Protein AF-A0A954FA32-F1 (afdb_monomer)

Sequence (216 aa):
MTEFIVYIIDDDPDVLDSIAYLLQTSGYTVKPFNSVFSFLESNDLETPGCVLIDLIMPEISGIEAMQLLDKRQIHFPVIMMSAYGDIEKAVSAVKQGACEYLEKPFAKDKCVQAVETAREIWNQRTQQTADNGMQYLQLYNALTRREKQVFHLIAEGHSGKQIANSMSISYRTMEKHKANVLNKLGVSSTTDIVHILYKIKDMPGYRKNGTPDSTQ

Radius of gyration: 23.53 Å; Cα contacts (8 Å, |Δi|>4): 276; chains: 1; bounding box: 68×31×63 Å

Solvent-accessible surface area (backbone atoms only — not comparable to full-atom values): 12245 Å² total; per-residue (Å²): 130,84,70,60,37,41,33,36,32,36,70,47,66,71,58,42,52,52,53,44,50,58,40,43,78,69,73,44,51,67,49,76,26,65,36,70,64,64,53,73,71,44,90,57,85,83,55,51,46,32,36,40,28,37,43,82,38,97,91,56,33,32,63,59,46,52,55,52,33,52,76,69,71,50,81,56,36,32,32,40,29,38,62,77,88,49,61,73,56,54,55,50,39,47,76,73,62,36,76,40,79,45,55,49,90,67,56,70,70,59,56,53,50,48,53,50,55,31,50,52,52,46,52,50,56,50,48,53,52,49,54,51,22,50,51,49,42,52,35,58,65,72,42,49,77,69,32,48,53,52,51,51,41,46,51,73,66,48,51,66,66,55,48,10,60,76,67,76,48,52,56,71,57,39,52,52,41,51,52,49,44,32,60,63,62,73,45,91,51,71,66,52,48,38,52,49,48,67,53,25,70,83,40,92,86,62,65,100,60,93,70,73,90,86,71,134

pLDDT: mean 85.84, std 13.33, range [31.55, 97.44]

Structure (mmCIF, N/CA/C/O backbone):
data_AF-A0A954FA32-F1
#
_entry.id   AF-A0A954FA32-F1
#
loop_
_atom_site.group_PDB
_atom_site.id
_atom_site.type_symbol
_atom_site.label_atom_id
_atom_site.label_alt_id
_atom_site.label_comp_id
_atom_site.label_asym_id
_atom_site.label_entity_i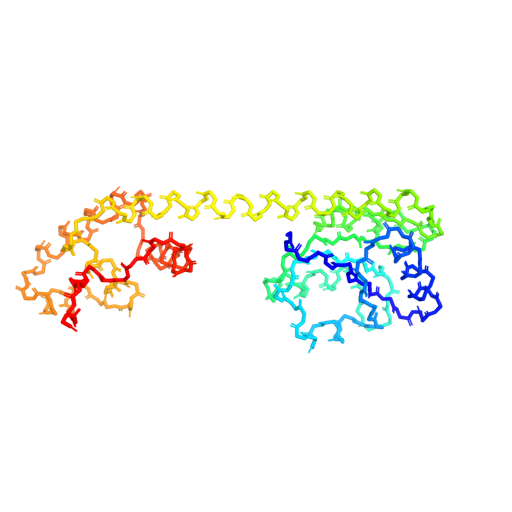d
_atom_site.label_seq_id
_atom_site.pdbx_PDB_ins_code
_atom_site.Cartn_x
_atom_site.Cartn_y
_atom_site.Cartn_z
_atom_site.occupancy
_atom_site.B_iso_or_equiv
_atom_site.auth_seq_id
_atom_site.auth_comp_id
_atom_site.auth_asym_id
_atom_site.auth_atom_id
_atom_site.pdbx_PDB_model_num
ATOM 1 N N . MET A 1 1 ? -10.920 -14.776 -10.186 1.00 45.94 1 MET A N 1
ATOM 2 C CA . MET A 1 1 ? -9.656 -14.131 -9.781 1.00 45.94 1 MET A CA 1
ATOM 3 C C . MET A 1 1 ? -9.888 -12.644 -9.900 1.00 45.94 1 MET A C 1
ATOM 5 O O . MET A 1 1 ? -10.421 -12.233 -10.922 1.00 45.94 1 MET A O 1
ATOM 9 N N . THR A 1 2 ? -9.621 -11.876 -8.849 1.00 59.03 2 THR A N 1
ATOM 10 C CA . THR A 1 2 ? -9.597 -10.412 -8.936 1.00 59.03 2 THR A CA 1
ATOM 11 C C . THR A 1 2 ? -8.539 -10.003 -9.955 1.00 59.03 2 THR A C 1
ATOM 13 O O . THR A 1 2 ? -7.458 -10.590 -9.991 1.00 59.03 2 THR A O 1
ATOM 16 N N . GLU A 1 3 ? -8.886 -9.060 -10.822 1.00 82.44 3 GLU A N 1
ATOM 17 C CA . GLU A 1 3 ? -7.973 -8.525 -11.828 1.00 82.44 3 GLU A CA 1
ATOM 18 C C . GLU A 1 3 ? -6.774 -7.856 -11.134 1.00 82.44 3 GLU A C 1
ATOM 20 O O . GLU A 1 3 ? -6.958 -7.147 -10.146 1.00 82.44 3 GLU A O 1
ATOM 25 N N . PHE A 1 4 ? -5.552 -8.138 -11.605 1.00 90.75 4 PHE A N 1
ATOM 26 C CA . PHE A 1 4 ? -4.312 -7.541 -11.101 1.00 90.75 4 PHE A CA 1
ATOM 27 C C . PHE A 1 4 ? -3.644 -6.767 -12.235 1.00 90.75 4 PHE A C 1
ATOM 29 O O . PHE A 1 4 ? -3.180 -7.379 -13.201 1.00 90.75 4 PHE A O 1
ATOM 36 N N . ILE A 1 5 ? -3.615 -5.442 -12.120 1.00 95.62 5 ILE A N 1
ATOM 37 C CA . ILE A 1 5 ? -3.134 -4.539 -13.167 1.00 95.62 5 ILE A CA 1
ATOM 38 C C . ILE A 1 5 ? -1.682 -4.141 -12.901 1.00 95.62 5 ILE A C 1
ATOM 40 O O . ILE A 1 5 ? -1.290 -3.861 -11.769 1.00 95.62 5 ILE A O 1
ATOM 44 N N . VAL A 1 6 ? -0.883 -4.093 -13.964 1.00 96.88 6 VAL A N 1
ATOM 45 C CA . VAL A 1 6 ? 0.455 -3.506 -13.937 1.00 96.88 6 VAL A CA 1
ATOM 46 C C . VAL A 1 6 ? 0.374 -2.068 -14.446 1.00 96.88 6 VAL A C 1
ATOM 48 O O . VAL A 1 6 ? 0.113 -1.833 -15.626 1.00 96.88 6 VAL A O 1
ATOM 51 N N . TYR A 1 7 ? 0.571 -1.102 -13.556 1.00 97.44 7 TYR A N 1
ATOM 52 C CA . TYR A 1 7 ? 0.608 0.317 -13.896 1.00 97.44 7 TYR A CA 1
ATOM 53 C C . TYR A 1 7 ? 2.040 0.706 -14.258 1.00 97.44 7 TYR A C 1
ATOM 55 O O . TYR A 1 7 ? 2.935 0.488 -13.448 1.00 97.44 7 TYR A O 1
ATOM 63 N N . ILE A 1 8 ? 2.272 1.259 -15.447 1.00 96.75 8 ILE A N 1
ATOM 64 C CA . ILE A 1 8 ? 3.604 1.724 -15.866 1.00 96.75 8 ILE A CA 1
ATOM 65 C C . ILE A 1 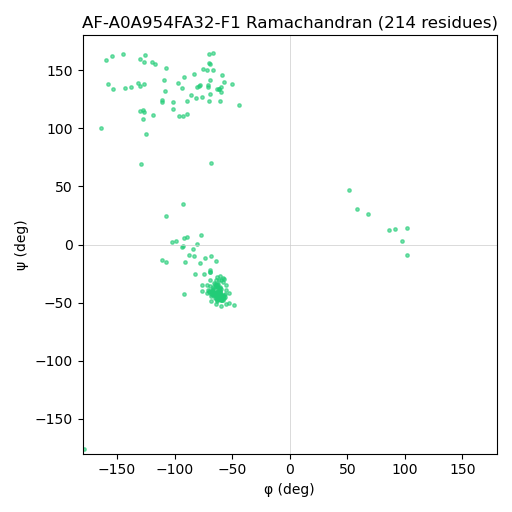8 ? 3.598 3.246 -15.869 1.00 96.75 8 ILE A C 1
ATOM 67 O O . ILE A 1 8 ? 2.675 3.836 -16.420 1.00 96.75 8 ILE A O 1
ATOM 71 N N . ILE A 1 9 ? 4.607 3.869 -15.267 1.00 96.31 9 ILE A N 1
ATOM 72 C CA . ILE A 1 9 ? 4.770 5.319 -15.211 1.00 96.31 9 ILE A CA 1
ATOM 73 C C . ILE A 1 9 ? 6.161 5.676 -15.734 1.00 96.31 9 ILE A C 1
ATOM 75 O O . ILE A 1 9 ? 7.163 5.313 -15.118 1.00 96.31 9 ILE A O 1
ATOM 79 N N . ASP A 1 10 ? 6.206 6.367 -16.866 1.00 94.62 10 ASP A N 1
ATOM 80 C CA . ASP A 1 10 ? 7.435 6.759 -17.561 1.00 94.62 10 ASP A CA 1
ATOM 81 C C . ASP A 1 10 ? 7.137 7.956 -18.469 1.00 94.62 10 ASP A C 1
ATOM 83 O O . ASP A 1 10 ? 6.084 7.965 -19.102 1.00 94.62 10 ASP A O 1
ATOM 87 N N . ASP A 1 11 ? 8.007 8.964 -18.545 1.00 94.38 11 ASP A N 1
ATOM 88 C CA . ASP A 1 11 ? 7.780 10.115 -19.428 1.00 94.38 11 ASP A CA 1
ATOM 89 C C . ASP A 1 11 ? 8.097 9.818 -20.902 1.00 94.38 11 ASP A C 1
ATOM 91 O O . ASP A 1 11 ? 7.637 10.551 -21.783 1.00 94.38 11 ASP A O 1
ATOM 95 N N . ASP A 1 12 ? 8.819 8.727 -21.181 1.00 93.94 12 ASP A N 1
ATOM 96 C CA . ASP A 1 12 ? 9.149 8.295 -22.535 1.00 93.94 12 ASP A CA 1
ATOM 97 C C . ASP A 1 12 ? 8.063 7.352 -23.113 1.00 93.94 12 ASP A C 1
ATOM 99 O O . ASP A 1 12 ? 7.907 6.209 -22.658 1.00 93.94 12 ASP A O 1
ATOM 103 N N . PRO A 1 13 ? 7.310 7.780 -24.149 1.00 94.06 13 PRO A N 1
ATOM 104 C CA . PRO A 1 13 ? 6.263 6.961 -24.754 1.00 94.06 13 PRO A CA 1
ATOM 105 C C . PRO A 1 13 ? 6.797 5.686 -25.423 1.00 94.06 13 PRO A C 1
ATOM 107 O O . PRO A 1 13 ? 6.105 4.668 -25.405 1.00 94.06 13 PRO A O 1
ATOM 110 N N . ASP A 1 14 ? 8.022 5.698 -25.959 1.00 93.75 14 ASP A N 1
ATOM 111 C CA . ASP A 1 14 ? 8.613 4.515 -26.594 1.00 93.75 14 ASP A CA 1
ATOM 112 C C . ASP A 1 14 ? 8.932 3.444 -25.538 1.00 93.75 14 ASP A C 1
ATOM 114 O O . ASP A 1 14 ? 8.775 2.237 -25.769 1.00 93.75 14 ASP A O 1
ATOM 118 N N . VAL A 1 15 ? 9.344 3.878 -24.342 1.00 92.50 15 VAL A N 1
ATOM 119 C CA . VAL A 1 15 ? 9.567 2.990 -23.195 1.00 92.50 15 VAL A CA 1
ATOM 120 C C . VAL A 1 15 ? 8.243 2.422 -22.688 1.00 92.50 15 VAL A C 1
ATOM 122 O O . VAL A 1 15 ? 8.159 1.208 -22.466 1.00 92.50 15 VAL A O 1
ATOM 125 N N . LEU A 1 16 ? 7.204 3.255 -22.558 1.00 95.44 16 LEU A N 1
ATOM 126 C CA . LEU A 1 16 ? 5.860 2.803 -22.183 1.00 95.44 16 LEU A CA 1
ATOM 127 C C . LEU A 1 16 ? 5.349 1.713 -23.127 1.00 95.44 16 LEU A C 1
ATOM 129 O O . LEU A 1 16 ? 4.954 0.643 -22.657 1.00 95.44 16 LEU A O 1
ATOM 133 N N . ASP A 1 17 ? 5.398 1.951 -24.438 1.00 95.31 17 ASP A N 1
ATOM 134 C CA . ASP A 1 17 ? 4.913 1.009 -25.450 1.00 95.31 17 ASP A CA 1
ATOM 135 C C . ASP A 1 17 ? 5.703 -0.305 -25.426 1.00 95.31 17 ASP A C 1
ATOM 137 O O . ASP A 1 17 ? 5.123 -1.395 -25.465 1.00 95.31 17 ASP A O 1
ATOM 141 N N . SER A 1 18 ? 7.029 -0.223 -25.291 1.00 94.25 18 SER A N 1
ATOM 142 C CA . SER A 1 18 ? 7.911 -1.390 -25.232 1.00 94.25 18 SER A CA 1
ATOM 143 C C . SER A 1 18 ? 7.629 -2.278 -24.013 1.00 94.25 18 SER A C 1
ATOM 145 O O . SER A 1 18 ? 7.455 -3.497 -24.141 1.00 94.25 18 SER A O 1
ATOM 147 N N . ILE A 1 19 ? 7.528 -1.682 -22.819 1.00 94.69 19 ILE A N 1
ATOM 148 C CA . ILE A 1 19 ? 7.263 -2.422 -21.577 1.00 94.69 19 ILE A CA 1
ATOM 149 C C . ILE A 1 19 ? 5.828 -2.956 -21.574 1.00 94.69 19 ILE A C 1
ATOM 151 O O . ILE A 1 19 ? 5.601 -4.109 -21.190 1.00 94.69 19 ILE A O 1
ATOM 155 N N . ALA A 1 20 ? 4.862 -2.158 -22.037 1.00 95.94 20 ALA A N 1
ATOM 156 C CA . ALA A 1 20 ? 3.477 -2.592 -22.141 1.00 95.94 20 ALA A CA 1
ATOM 157 C C . ALA A 1 20 ? 3.345 -3.803 -23.064 1.00 95.94 20 ALA A C 1
ATOM 159 O O . ALA A 1 20 ? 2.746 -4.803 -22.668 1.00 95.94 20 ALA A O 1
ATOM 160 N N . TYR A 1 21 ? 3.979 -3.770 -24.237 1.00 95.19 21 TYR A N 1
ATOM 161 C CA . TYR A 1 21 ? 3.998 -4.899 -25.161 1.00 95.19 21 TYR A CA 1
ATOM 162 C C . TYR A 1 21 ? 4.625 -6.157 -24.535 1.00 95.19 21 TYR A C 1
ATOM 164 O O . TYR A 1 21 ? 4.071 -7.259 -24.623 1.00 95.19 21 TYR A O 1
ATOM 172 N N . LEU A 1 22 ? 5.761 -6.012 -23.849 1.00 94.75 22 LEU A N 1
ATOM 173 C CA . LEU A 1 22 ? 6.447 -7.114 -23.168 1.00 94.75 22 LEU A CA 1
ATOM 174 C C . LEU A 1 22 ? 5.551 -7.798 -22.126 1.00 94.75 22 LEU A C 1
ATOM 176 O O . LEU A 1 22 ? 5.474 -9.030 -22.072 1.00 94.75 22 LEU A O 1
ATOM 180 N N . LEU A 1 23 ? 4.862 -7.014 -21.301 1.00 95.62 23 LEU A N 1
ATOM 181 C CA . LEU A 1 23 ? 4.002 -7.530 -20.239 1.00 95.62 23 LEU A CA 1
ATOM 182 C C . LEU A 1 23 ? 2.675 -8.075 -20.782 1.00 95.62 23 LEU A C 1
ATOM 184 O O . LEU A 1 23 ? 2.247 -9.156 -20.376 1.00 95.62 23 LEU A O 1
ATOM 188 N N . GLN A 1 24 ? 2.061 -7.417 -21.764 1.00 95.88 24 GLN A N 1
ATOM 189 C CA . GLN A 1 24 ? 0.841 -7.912 -22.411 1.00 95.88 24 GLN A CA 1
ATOM 190 C C . GLN A 1 24 ? 1.077 -9.255 -23.113 1.00 95.88 24 GLN A C 1
ATOM 192 O O . GLN A 1 24 ? 0.299 -10.192 -22.937 1.00 95.88 24 GLN A O 1
ATOM 197 N N . THR A 1 25 ? 2.198 -9.412 -23.826 1.00 94.38 25 THR A N 1
ATOM 198 C CA . THR A 1 25 ? 2.590 -10.704 -24.432 1.00 94.38 25 THR A CA 1
ATOM 199 C C . THR A 1 25 ? 2.973 -11.773 -23.402 1.00 94.38 25 THR A C 1
ATOM 201 O O . THR A 1 25 ? 3.133 -12.943 -23.750 1.00 94.38 25 THR A O 1
ATOM 204 N N . SER A 1 26 ? 3.106 -11.389 -22.132 1.00 93.00 26 SER A N 1
ATOM 205 C CA . SER A 1 26 ? 3.294 -12.292 -20.992 1.00 93.00 26 S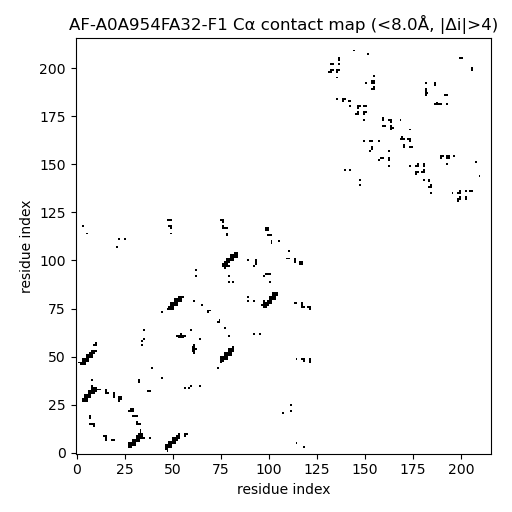ER A CA 1
ATOM 206 C C . SER A 1 26 ? 1.992 -12.565 -20.227 1.00 93.00 26 SER A C 1
ATOM 208 O O . SER A 1 26 ? 2.019 -13.294 -19.241 1.00 93.00 26 SER A O 1
ATOM 210 N N . GLY A 1 27 ? 0.856 -12.026 -20.687 1.00 93.56 27 GLY A N 1
ATOM 211 C CA . GLY A 1 27 ? -0.474 -12.287 -20.130 1.00 93.56 27 GLY A CA 1
ATOM 212 C C . GLY A 1 27 ? -0.932 -11.322 -19.033 1.00 93.56 27 GLY A C 1
ATOM 213 O O . GLY A 1 27 ? -1.913 -11.622 -18.354 1.00 93.56 27 GLY A O 1
ATOM 214 N N . TYR A 1 28 ? -0.259 -10.184 -18.839 1.00 95.56 28 TYR A N 1
ATOM 215 C CA . TYR A 1 28 ? -0.666 -9.176 -17.853 1.00 95.56 28 TYR A CA 1
ATOM 216 C C . TYR A 1 28 ? -1.590 -8.117 -18.463 1.00 95.56 28 TYR A C 1
ATOM 218 O O . TYR A 1 28 ? -1.383 -7.672 -19.593 1.00 95.56 28 TYR A O 1
ATOM 226 N N . THR A 1 29 ? -2.561 -7.648 -17.677 1.00 95.44 29 THR A N 1
ATOM 227 C CA . THR A 1 29 ? -3.262 -6.389 -17.956 1.00 95.44 29 THR A CA 1
ATOM 228 C C . THR A 1 29 ? -2.346 -5.233 -17.574 1.00 95.44 29 THR A C 1
ATOM 230 O O . THR A 1 29 ? -1.856 -5.178 -16.446 1.00 95.44 29 THR A O 1
ATOM 233 N N . VAL A 1 30 ? -2.121 -4.305 -18.501 1.00 96.06 30 VAL A N 1
ATOM 234 C CA . VAL A 1 30 ? -1.178 -3.195 -18.327 1.00 96.06 30 VAL A CA 1
ATOM 235 C C . VAL A 1 30 ? -1.869 -1.867 -18.596 1.00 96.06 30 VAL A C 1
ATOM 237 O O . VAL A 1 30 ? -2.620 -1.759 -19.567 1.00 96.06 30 VAL A O 1
ATOM 240 N N . LYS A 1 31 ? -1.584 -0.856 -17.772 1.00 96.62 31 LYS A N 1
ATOM 241 C CA . LYS A 1 31 ? -2.045 0.523 -17.967 1.00 96.62 31 LYS A CA 1
ATOM 242 C C . LYS A 1 31 ? -0.861 1.500 -17.918 1.00 96.62 31 LYS A C 1
ATOM 244 O O . LYS A 1 31 ? -0.293 1.683 -16.841 1.00 96.62 31 LYS A O 1
ATOM 249 N N . PRO A 1 32 ? -0.460 2.084 -19.060 1.00 96.81 32 PRO A N 1
ATOM 250 C CA . PRO A 1 32 ? 0.630 3.049 -19.117 1.00 96.81 32 PRO A CA 1
ATOM 251 C C . PRO A 1 32 ? 0.159 4.466 -18.764 1.00 96.81 32 PRO A C 1
ATOM 253 O O . PRO A 1 32 ? -0.959 4.862 -19.093 1.00 96.81 32 PRO A O 1
ATOM 256 N N . PHE A 1 33 ? 1.043 5.235 -18.138 1.00 96.62 33 PHE A N 1
ATOM 257 C CA . PHE A 1 33 ? 0.866 6.632 -17.763 1.00 96.62 33 PHE A CA 1
ATOM 258 C C . PHE A 1 33 ? 2.154 7.391 -18.054 1.00 96.62 33 PHE A C 1
ATOM 260 O O . PHE A 1 33 ? 3.240 6.933 -17.712 1.00 96.62 33 PHE A O 1
ATOM 267 N N . ASN A 1 34 ? 2.030 8.577 -18.642 1.00 94.88 34 ASN A N 1
ATOM 268 C CA . ASN A 1 34 ? 3.182 9.421 -18.958 1.00 94.88 34 ASN A CA 1
ATOM 269 C C . ASN A 1 34 ? 3.654 10.288 -17.777 1.00 94.88 34 ASN A C 1
ATOM 271 O O . ASN A 1 34 ? 4.610 11.047 -17.896 1.00 94.88 34 ASN A O 1
ATOM 275 N N . SER A 1 35 ? 2.936 10.241 -16.653 1.00 94.00 35 SER A N 1
ATOM 276 C CA . SER A 1 35 ? 3.269 10.989 -15.445 1.00 94.00 35 SER A CA 1
ATOM 277 C C . SER A 1 35 ? 2.603 10.379 -14.217 1.00 94.00 35 SER A C 1
ATOM 279 O O . SER A 1 35 ? 1.575 9.705 -14.290 1.00 94.00 35 SER A O 1
ATOM 281 N N . VAL A 1 36 ? 3.152 10.673 -13.042 1.00 93.62 36 VAL A N 1
ATOM 282 C CA . VAL A 1 36 ? 2.556 10.257 -11.762 1.00 93.62 36 VAL A CA 1
ATOM 283 C C . VAL A 1 36 ? 1.211 10.942 -11.531 1.00 93.62 36 VAL A C 1
ATOM 285 O O . VAL A 1 36 ? 0.307 10.352 -10.945 1.00 93.62 36 VAL A O 1
ATOM 288 N N . PHE A 1 37 ? 1.051 12.181 -11.996 1.00 93.50 37 PHE A N 1
ATOM 289 C CA . PHE A 1 37 ? -0.197 12.921 -11.829 1.00 93.50 37 PHE A CA 1
ATOM 290 C C . PHE A 1 37 ? -1.334 12.307 -12.645 1.00 93.50 37 PHE A C 1
ATOM 292 O O . PHE A 1 37 ? -2.416 12.119 -12.095 1.00 93.50 37 PHE A O 1
ATOM 299 N N . SER A 1 38 ? -1.078 11.899 -13.894 1.00 93.56 38 SER A N 1
ATOM 300 C CA . SER A 1 38 ? -2.089 11.207 -14.706 1.00 93.56 38 SER A CA 1
ATOM 301 C C . SER A 1 38 ? -2.498 9.863 -14.092 1.00 93.56 38 SER A C 1
ATOM 303 O O . SER A 1 38 ? -3.681 9.524 -14.086 1.00 93.56 38 SER A O 1
ATOM 305 N N . PHE A 1 39 ? -1.555 9.139 -13.480 1.00 94.50 39 PHE A N 1
ATOM 306 C CA . PHE A 1 39 ? -1.864 7.943 -12.692 1.00 94.50 39 PHE A CA 1
ATOM 307 C C . PHE A 1 39 ? -2.762 8.258 -11.485 1.00 94.50 39 PHE A C 1
ATOM 309 O O . PHE A 1 39 ? -3.767 7.585 -11.256 1.00 94.50 39 PHE A O 1
ATOM 316 N N . LEU A 1 40 ? -2.437 9.306 -10.727 1.00 90.81 40 LEU A N 1
ATOM 317 C CA . LEU A 1 40 ? -3.180 9.720 -9.534 1.00 90.81 40 LEU A CA 1
ATOM 318 C C . LEU A 1 40 ? -4.578 10.287 -9.811 1.00 90.81 40 LEU A C 1
ATOM 320 O O . LEU A 1 40 ? -5.396 10.333 -8.891 1.00 90.81 40 LEU A O 1
ATOM 324 N N . GLU A 1 41 ? -4.830 10.764 -11.027 1.00 90.50 41 GLU A N 1
ATOM 325 C CA . GLU A 1 41 ? -6.141 11.236 -11.490 1.00 90.50 41 GLU A CA 1
ATOM 326 C C . GLU A 1 41 ? -7.008 10.108 -12.070 1.00 90.50 41 GLU A C 1
ATOM 328 O O . GLU A 1 41 ? -8.195 10.311 -12.328 1.00 90.50 41 GLU A O 1
ATOM 333 N N . SER A 1 42 ? -6.443 8.912 -12.262 1.00 86.88 42 SER A N 1
ATOM 334 C CA . SER A 1 42 ? -7.178 7.764 -12.788 1.00 86.88 42 SER A CA 1
ATOM 335 C C . SER A 1 42 ? -8.172 7.189 -11.769 1.00 86.88 42 SER A C 1
ATOM 337 O O . SER A 1 42 ? -7.941 7.191 -10.559 1.00 86.88 42 SER A O 1
ATOM 339 N N . ASN A 1 43 ? -9.266 6.604 -12.266 1.00 73.62 43 ASN A N 1
ATOM 340 C CA . ASN A 1 43 ? -10.239 5.873 -11.438 1.00 73.62 43 ASN A CA 1
ATOM 341 C C . ASN A 1 43 ? -9.752 4.466 -11.035 1.00 73.62 43 ASN A C 1
ATOM 343 O O . ASN A 1 43 ? -10.519 3.675 -10.491 1.00 73.62 43 ASN A O 1
ATOM 347 N N . ASP A 1 44 ? -8.493 4.128 -11.315 1.00 76.38 44 ASP A N 1
ATOM 348 C CA . ASP A 1 44 ? -7.980 2.761 -11.216 1.00 76.38 44 ASP A CA 1
ATOM 349 C C . ASP A 1 44 ? -7.350 2.432 -9.857 1.00 76.38 44 ASP A C 1
ATOM 351 O O . ASP A 1 44 ? -6.964 1.292 -9.605 1.00 76.38 44 ASP A O 1
ATOM 355 N N . LEU A 1 45 ? -7.309 3.400 -8.939 1.00 78.25 45 LEU A N 1
ATOM 356 C CA . LEU A 1 45 ? -6.677 3.263 -7.621 1.00 78.25 45 LEU A CA 1
ATOM 357 C C . LEU A 1 45 ? -7.341 2.211 -6.711 1.00 78.25 45 LEU A C 1
ATOM 359 O O . LEU A 1 45 ? -6.749 1.806 -5.713 1.00 78.25 45 LEU A O 1
ATOM 363 N N . GLU A 1 46 ? -8.547 1.751 -7.050 1.00 77.50 46 GLU A N 1
ATOM 364 C CA . GLU A 1 46 ? -9.265 0.695 -6.324 1.00 77.50 46 GLU A CA 1
ATOM 365 C C . GLU A 1 46 ? -8.983 -0.716 -6.868 1.00 77.50 46 GLU A C 1
ATOM 367 O O . GLU A 1 46 ? -9.270 -1.709 -6.194 1.00 77.50 46 GLU A O 1
ATOM 372 N N . THR A 1 47 ? -8.405 -0.832 -8.070 1.00 86.06 47 THR A N 1
ATOM 373 C CA . THR A 1 47 ? -8.121 -2.138 -8.678 1.00 86.06 47 THR A CA 1
ATOM 374 C C . THR A 1 47 ? -6.768 -2.661 -8.193 1.00 86.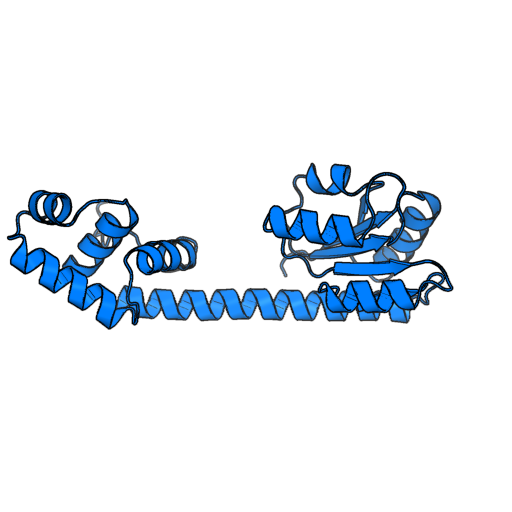06 47 THR A C 1
ATOM 376 O O . THR A 1 47 ? -5.774 -1.935 -8.297 1.00 86.06 47 THR A O 1
ATOM 379 N N . PRO A 1 48 ? -6.687 -3.912 -7.691 1.00 89.75 48 PRO A N 1
ATOM 380 C CA . PRO A 1 48 ? -5.426 -4.525 -7.287 1.00 89.75 48 PRO A CA 1
ATOM 381 C C . PRO A 1 48 ? -4.345 -4.407 -8.360 1.00 89.75 48 PRO A C 1
ATOM 383 O O . PRO A 1 48 ? -4.605 -4.632 -9.541 1.00 89.75 48 PRO A O 1
ATOM 386 N N . GLY A 1 49 ? -3.117 -4.105 -7.952 1.00 93.56 49 GLY A N 1
ATOM 387 C CA . GLY A 1 49 ? -2.030 -3.962 -8.906 1.00 93.56 49 GLY A CA 1
ATOM 388 C C . GLY A 1 49 ? -0.683 -3.642 -8.284 1.00 93.56 49 GLY A C 1
ATOM 389 O O . GLY A 1 49 ? -0.532 -3.584 -7.060 1.00 93.56 49 GLY A O 1
ATOM 390 N N . CYS A 1 50 ? 0.294 -3.432 -9.156 1.00 95.88 50 CYS A N 1
ATOM 391 C CA . CYS A 1 50 ? 1.608 -2.897 -8.821 1.00 95.88 50 CYS A CA 1
ATOM 392 C C . CYS A 1 50 ? 1.973 -1.744 -9.755 1.00 95.88 50 CYS A C 1
ATOM 394 O O . CYS A 1 50 ? 1.409 -1.605 -10.840 1.00 95.88 50 CYS A O 1
ATOM 396 N N . VAL A 1 51 ? 2.918 -0.919 -9.311 1.00 96.56 51 VAL A N 1
ATOM 397 C CA . VAL A 1 51 ? 3.407 0.237 -10.063 1.00 96.56 51 VAL A CA 1
ATOM 398 C C . VAL A 1 51 ? 4.841 -0.031 -10.501 1.00 96.56 51 VAL A C 1
ATOM 400 O O . VAL A 1 51 ? 5.689 -0.303 -9.659 1.00 96.56 51 VAL A O 1
ATOM 403 N N . LEU A 1 52 ? 5.112 0.059 -11.798 1.00 96.44 52 LEU A N 1
ATOM 404 C CA . LEU A 1 52 ? 6.448 0.130 -12.382 1.00 96.44 52 LEU A CA 1
ATOM 405 C C . LEU A 1 52 ? 6.688 1.591 -12.723 1.00 96.44 52 LEU A C 1
ATOM 407 O O . LEU A 1 52 ? 5.965 2.144 -13.544 1.00 96.44 52 LEU A O 1
ATOM 411 N N . ILE A 1 53 ? 7.665 2.226 -12.091 1.00 95.25 53 ILE A N 1
ATOM 412 C CA . ILE A 1 53 ? 7.872 3.669 -12.227 1.00 95.25 53 ILE A CA 1
ATOM 413 C C . ILE A 1 53 ? 9.319 3.988 -12.555 1.00 95.25 53 ILE A C 1
ATOM 415 O O . ILE A 1 53 ? 10.231 3.421 -11.950 1.00 95.25 53 ILE A O 1
ATOM 419 N N . ASP A 1 54 ? 9.530 4.903 -13.497 1.00 93.50 54 ASP A N 1
ATOM 420 C CA . ASP A 1 54 ? 10.860 5.425 -13.761 1.00 93.50 54 ASP A CA 1
ATOM 421 C C . ASP A 1 54 ? 11.380 6.295 -12.611 1.00 93.50 54 ASP A C 1
ATOM 423 O O . ASP A 1 54 ? 10.660 7.044 -11.946 1.00 93.50 54 ASP A O 1
ATOM 427 N N . LEU A 1 55 ? 12.671 6.166 -12.340 1.00 89.38 55 LEU A N 1
ATOM 428 C CA . LEU A 1 55 ? 13.335 6.870 -11.263 1.00 89.38 55 LEU A CA 1
ATOM 429 C C . LEU A 1 55 ? 13.497 8.367 -11.561 1.00 89.38 55 LEU A C 1
ATOM 431 O O . LEU A 1 55 ? 13.430 9.166 -10.622 1.00 89.38 55 LEU A O 1
ATOM 435 N N . ILE A 1 56 ? 13.728 8.749 -12.819 1.00 87.69 56 ILE A N 1
ATOM 436 C CA . ILE A 1 56 ? 14.078 10.110 -13.227 1.00 87.69 56 ILE A CA 1
ATOM 437 C C . ILE A 1 56 ? 13.084 10.587 -14.281 1.00 87.69 56 ILE A C 1
ATOM 439 O O . ILE A 1 56 ? 13.301 10.412 -15.471 1.00 87.69 56 ILE A O 1
ATOM 443 N N . MET A 1 57 ? 12.055 11.299 -13.829 1.00 88.31 57 MET A N 1
ATOM 444 C CA . MET A 1 57 ? 11.105 11.969 -14.715 1.00 88.31 57 MET A CA 1
ATOM 445 C C . MET A 1 57 ? 11.164 13.496 -14.517 1.00 88.31 57 MET A C 1
ATOM 447 O O . MET A 1 57 ? 11.542 13.955 -13.432 1.00 88.31 57 MET A O 1
ATOM 451 N N . PRO A 1 58 ? 10.779 14.304 -15.525 1.00 83.12 58 PRO A N 1
ATOM 452 C CA . PRO A 1 58 ? 10.919 15.763 -15.495 1.00 83.12 58 PRO A CA 1
ATOM 453 C C . PRO A 1 58 ? 10.135 16.475 -14.384 1.00 83.12 58 PRO A C 1
ATOM 455 O O . PRO A 1 58 ? 10.577 17.510 -13.889 1.00 83.12 58 PRO A O 1
ATOM 458 N N . GLU A 1 59 ? 8.960 15.957 -14.018 1.00 86.69 59 GLU A N 1
ATOM 459 C CA . GLU A 1 59 ? 8.046 16.626 -13.081 1.00 86.69 59 GLU A CA 1
ATOM 460 C C . GLU A 1 59 ? 8.266 16.203 -11.626 1.00 86.69 59 GLU A C 1
ATOM 462 O O . GLU A 1 59 ? 8.230 17.032 -10.717 1.00 86.69 59 GLU A O 1
ATOM 467 N N . ILE A 1 60 ? 8.459 14.904 -11.401 1.00 90.19 60 ILE A N 1
ATOM 468 C CA . ILE A 1 60 ? 8.623 14.303 -10.080 1.00 90.19 60 ILE A CA 1
ATOM 469 C C . ILE A 1 60 ? 9.442 13.021 -10.225 1.00 90.19 60 ILE A C 1
ATOM 471 O O . ILE A 1 60 ? 9.169 12.205 -11.102 1.00 90.19 60 ILE A O 1
ATOM 475 N N . SER A 1 61 ? 10.444 12.820 -9.371 1.00 89.31 61 SER A N 1
ATOM 476 C CA . SER A 1 61 ? 11.219 11.575 -9.388 1.00 89.31 61 SER A CA 1
ATOM 477 C C . SER A 1 61 ? 10.377 10.390 -8.907 1.00 89.31 61 SER A C 1
ATOM 479 O O . SER A 1 61 ? 9.462 10.553 -8.097 1.00 89.31 61 SER A O 1
ATOM 481 N N . GLY A 1 62 ? 10.722 9.166 -9.317 1.00 87.38 62 GLY A N 1
ATOM 482 C CA . GLY A 1 62 ? 10.016 7.966 -8.849 1.00 87.38 62 GLY A CA 1
ATOM 483 C C . GLY A 1 62 ? 10.045 7.801 -7.320 1.00 87.38 62 GLY A C 1
ATOM 484 O O . GLY A 1 62 ? 9.096 7.305 -6.716 1.00 87.38 62 GLY A O 1
ATOM 485 N N . ILE A 1 63 ? 11.095 8.306 -6.663 1.00 87.31 63 ILE A N 1
ATOM 486 C CA . ILE A 1 63 ? 11.202 8.333 -5.197 1.00 87.31 63 ILE A CA 1
ATOM 487 C C . ILE A 1 63 ? 10.183 9.303 -4.580 1.00 87.31 63 ILE A C 1
ATOM 489 O O . ILE A 1 63 ? 9.473 8.952 -3.636 1.00 87.31 63 ILE A O 1
ATOM 493 N N . GLU A 1 64 ? 10.088 10.526 -5.096 1.00 90.31 64 GLU A N 1
ATOM 494 C CA . GLU A 1 64 ? 9.097 11.504 -4.629 1.00 90.31 64 GLU A CA 1
ATOM 495 C C . GLU A 1 64 ? 7.667 11.034 -4.929 1.00 90.31 64 GLU A C 1
ATOM 497 O O . GLU A 1 64 ? 6.758 11.240 -4.122 1.00 90.31 64 GLU A O 1
ATOM 502 N N . ALA A 1 65 ? 7.474 10.335 -6.048 1.00 91.50 65 ALA A N 1
ATOM 503 C CA . ALA A 1 65 ? 6.216 9.702 -6.405 1.00 91.50 65 ALA A CA 1
ATOM 504 C C . ALA A 1 65 ? 5.788 8.665 -5.363 1.00 91.50 65 ALA A C 1
ATOM 506 O O . ALA A 1 65 ? 4.651 8.710 -4.901 1.00 91.50 65 ALA A O 1
ATOM 507 N N . MET A 1 66 ? 6.693 7.788 -4.913 1.00 89.25 66 MET A N 1
ATOM 508 C CA . MET A 1 66 ? 6.401 6.842 -3.829 1.00 89.25 66 MET A CA 1
ATOM 509 C C . MET A 1 66 ? 5.946 7.549 -2.548 1.00 89.25 66 MET A C 1
ATOM 511 O O . MET A 1 66 ? 4.972 7.132 -1.922 1.00 89.25 66 MET A O 1
ATOM 515 N N . GLN A 1 67 ? 6.608 8.646 -2.172 1.00 88.31 67 GLN A N 1
ATOM 516 C CA . GLN A 1 67 ? 6.204 9.441 -1.008 1.00 88.31 67 GLN A CA 1
ATOM 517 C C . GLN A 1 67 ? 4.813 10.065 -1.200 1.00 88.31 67 GLN A C 1
ATOM 519 O O . GLN A 1 67 ? 4.050 10.200 -0.242 1.00 88.31 67 GLN A O 1
ATOM 524 N N . LEU A 1 68 ? 4.469 10.460 -2.427 1.00 89.94 68 LEU A N 1
ATOM 525 C CA . LEU A 1 68 ? 3.150 10.987 -2.765 1.00 89.94 68 LEU A CA 1
ATOM 526 C C . LEU A 1 68 ? 2.063 9.900 -2.714 1.00 89.94 68 LEU A C 1
ATOM 528 O O . LEU A 1 68 ? 0.978 10.169 -2.194 1.00 89.94 68 LEU A O 1
ATOM 532 N N . LEU A 1 69 ? 2.357 8.684 -3.190 1.00 88.69 69 LEU A N 1
ATOM 533 C CA . LEU A 1 69 ? 1.468 7.523 -3.075 1.00 88.69 69 LEU A CA 1
ATOM 534 C C . LEU A 1 69 ? 1.177 7.199 -1.606 1.00 88.69 69 LEU A C 1
ATOM 536 O O . LEU A 1 69 ? 0.011 7.081 -1.229 1.00 88.69 69 LEU A O 1
ATOM 540 N N . ASP A 1 70 ? 2.209 7.159 -0.761 1.00 85.12 70 ASP A N 1
ATOM 541 C CA . ASP A 1 70 ? 2.058 6.889 0.673 1.00 85.12 70 ASP A CA 1
ATOM 542 C C . ASP A 1 70 ? 1.220 7.969 1.380 1.00 85.12 70 ASP A C 1
ATOM 544 O O . ASP A 1 70 ? 0.273 7.660 2.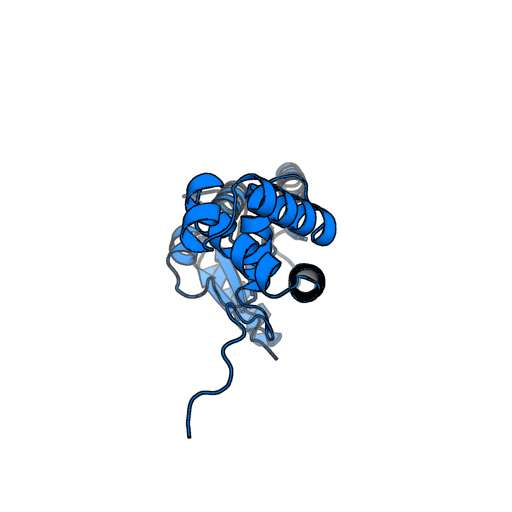106 1.00 85.12 70 ASP A O 1
ATOM 548 N N . LYS A 1 71 ? 1.460 9.254 1.075 1.00 85.12 71 LYS A N 1
ATOM 549 C CA . LYS A 1 71 ? 0.633 10.371 1.579 1.00 85.12 71 LYS A CA 1
ATOM 550 C C . LYS A 1 71 ? -0.838 10.264 1.170 1.00 85.12 71 LYS A C 1
ATOM 552 O O . LYS A 1 71 ? -1.701 10.733 1.910 1.00 85.12 71 LYS A O 1
ATOM 557 N N . ARG A 1 72 ? -1.130 9.672 0.007 1.00 82.19 72 ARG A N 1
ATOM 558 C CA . ARG A 1 72 ? -2.495 9.403 -0.475 1.00 82.19 72 ARG A CA 1
ATOM 559 C C . ARG A 1 72 ? -3.043 8.045 -0.027 1.00 82.19 72 ARG A C 1
ATOM 561 O O . ARG A 1 72 ? -4.142 7.689 -0.436 1.00 82.19 72 ARG A O 1
ATOM 568 N N . GLN A 1 73 ? -2.317 7.318 0.826 1.00 80.75 73 GLN A N 1
ATOM 569 C CA . GLN A 1 73 ? -2.678 5.981 1.312 1.00 80.75 73 GLN A CA 1
ATOM 570 C C . GLN A 1 73 ? -2.851 4.952 0.181 1.00 80.75 73 GLN A C 1
ATOM 572 O O . GLN A 1 73 ? -3.640 4.012 0.282 1.00 80.75 73 GLN A O 1
ATOM 577 N N . ILE A 1 74 ? -2.099 5.127 -0.909 1.00 86.69 74 ILE A N 1
ATOM 578 C CA . ILE A 1 74 ? -2.040 4.189 -2.028 1.00 86.69 74 ILE A CA 1
ATOM 579 C C . ILE A 1 74 ? -0.879 3.234 -1.758 1.00 86.69 74 ILE A C 1
ATOM 581 O O . ILE A 1 74 ? 0.286 3.619 -1.796 1.00 86.69 74 ILE A O 1
ATOM 585 N N . HIS A 1 75 ? -1.202 1.975 -1.469 1.00 86.06 75 HIS A N 1
ATOM 586 C CA . HIS A 1 75 ? -0.240 0.994 -0.951 1.00 86.06 75 HIS A CA 1
ATOM 587 C C . HIS A 1 75 ? 0.166 -0.082 -1.966 1.00 86.06 75 HIS A C 1
ATOM 589 O O . HIS A 1 75 ? 0.569 -1.189 -1.577 1.00 86.06 75 HIS A O 1
ATOM 595 N N . PHE A 1 76 ? 0.061 0.224 -3.261 1.00 92.00 76 PHE A N 1
ATOM 596 C CA . PHE A 1 76 ? 0.555 -0.668 -4.304 1.00 92.00 76 PHE A CA 1
ATOM 597 C C . PHE A 1 76 ? 2.051 -0.959 -4.099 1.00 92.00 76 PHE A C 1
ATOM 599 O O . PHE A 1 76 ? 2.808 -0.068 -3.709 1.00 92.00 76 PHE A O 1
ATOM 606 N N . PRO A 1 77 ? 2.508 -2.203 -4.314 1.00 93.19 77 PRO A N 1
ATOM 607 C CA . PRO A 1 77 ? 3.929 -2.496 -4.388 1.00 93.19 77 PRO A CA 1
ATOM 608 C C . PRO A 1 77 ? 4.534 -1.725 -5.564 1.00 93.19 77 PRO A C 1
ATOM 610 O O . PRO A 1 77 ? 3.958 -1.709 -6.655 1.00 93.19 77 PRO A O 1
ATOM 613 N N . VAL A 1 78 ? 5.676 -1.084 -5.325 1.00 94.62 78 VAL A N 1
ATOM 614 C CA . VAL A 1 78 ? 6.352 -0.241 -6.315 1.00 94.62 78 VAL A CA 1
ATOM 615 C C . VAL A 1 78 ? 7.649 -0.907 -6.751 1.00 94.62 78 VAL A C 1
ATOM 617 O O . VAL A 1 78 ? 8.513 -1.194 -5.922 1.00 94.62 78 VAL A O 1
ATOM 620 N N . ILE A 1 79 ? 7.770 -1.133 -8.053 1.00 94.81 79 ILE A N 1
ATOM 621 C CA . ILE A 1 79 ? 8.963 -1.599 -8.747 1.00 94.81 79 ILE A CA 1
ATOM 622 C C . ILE A 1 79 ? 9.590 -0.380 -9.413 1.00 94.81 79 ILE A C 1
ATOM 624 O O . ILE A 1 79 ? 8.952 0.310 -10.206 1.00 94.81 79 ILE A O 1
ATOM 628 N N . MET A 1 80 ? 10.843 -0.110 -9.088 1.00 92.50 80 MET A N 1
ATOM 629 C CA . MET A 1 80 ? 11.547 1.056 -9.610 1.00 92.50 80 MET A CA 1
ATOM 630 C C . MET A 1 80 ? 12.323 0.674 -10.858 1.00 92.50 80 MET A C 1
ATOM 632 O O . MET A 1 80 ? 13.020 -0.337 -10.867 1.00 92.50 80 MET A O 1
ATOM 636 N N . MET A 1 81 ? 12.236 1.497 -11.892 1.00 92.00 81 MET A N 1
ATOM 637 C CA . MET A 1 81 ? 13.030 1.366 -13.104 1.00 92.00 81 MET A CA 1
ATOM 638 C C . MET A 1 81 ? 14.055 2.492 -13.148 1.00 92.00 81 MET A C 1
ATOM 640 O O . MET A 1 81 ? 13.743 3.615 -12.767 1.00 92.00 81 MET A O 1
ATOM 644 N N . SER A 1 82 ? 15.273 2.233 -13.607 1.00 85.50 82 SER A N 1
ATOM 645 C CA . SER A 1 82 ? 16.239 3.315 -13.819 1.00 85.50 82 SER A CA 1
ATOM 646 C C . SER A 1 82 ? 17.131 3.070 -15.016 1.00 85.50 82 SER A C 1
ATOM 648 O O . SER A 1 82 ? 17.274 1.945 -15.488 1.00 85.50 82 SER A O 1
ATOM 650 N N . ALA A 1 83 ? 17.795 4.129 -15.464 1.00 83.31 83 ALA A N 1
ATOM 651 C CA . ALA A 1 83 ? 18.885 4.028 -16.415 1.00 83.31 83 ALA A CA 1
ATOM 652 C C . ALA A 1 83 ? 20.140 3.386 -15.792 1.00 83.31 83 ALA A C 1
ATOM 654 O O . ALA A 1 83 ? 20.296 3.299 -14.567 1.00 83.31 83 ALA A O 1
ATOM 655 N N . TYR A 1 84 ? 21.043 2.951 -16.670 1.00 73.38 84 TYR A N 1
ATOM 656 C CA . TYR A 1 84 ? 22.338 2.384 -16.311 1.00 73.38 84 TYR A CA 1
ATOM 657 C C . TYR A 1 84 ? 23.196 3.383 -15.517 1.00 73.38 84 TYR A C 1
ATOM 659 O O . TYR A 1 84 ? 23.381 4.524 -15.942 1.00 73.38 84 TYR A O 1
ATOM 667 N N . GLY A 1 85 ? 23.770 2.940 -14.393 1.00 64.69 85 GLY A N 1
ATOM 668 C CA . GLY A 1 85 ? 24.700 3.744 -13.581 1.00 64.69 85 GLY A CA 1
ATOM 669 C C . GLY A 1 85 ? 24.106 4.470 -12.363 1.00 64.69 85 GLY A C 1
ATOM 670 O O . GLY A 1 85 ? 24.850 5.139 -11.650 1.00 64.69 85 GLY A O 1
ATOM 671 N N . ASP A 1 86 ? 22.818 4.295 -12.054 1.00 69.88 86 ASP A N 1
ATOM 672 C CA . ASP A 1 86 ? 22.132 4.929 -10.909 1.00 69.88 86 ASP A CA 1
ATOM 673 C C . ASP A 1 86 ? 22.126 4.070 -9.615 1.00 69.88 86 ASP A C 1
ATOM 675 O O . ASP A 1 86 ? 21.186 4.107 -8.819 1.00 69.88 86 ASP A O 1
ATOM 679 N N . ILE A 1 87 ? 23.193 3.302 -9.351 1.00 66.88 87 ILE A N 1
ATOM 680 C CA . ILE A 1 87 ? 23.259 2.326 -8.237 1.00 66.88 87 ILE A CA 1
ATOM 681 C C . ILE A 1 87 ? 22.971 2.968 -6.866 1.00 66.88 87 ILE A C 1
ATOM 683 O O . ILE A 1 87 ? 22.234 2.405 -6.058 1.00 66.88 87 ILE A O 1
ATOM 687 N N . GLU A 1 88 ? 23.509 4.158 -6.583 1.00 71.69 88 GLU A N 1
ATOM 688 C CA . GLU A 1 88 ? 23.267 4.842 -5.302 1.00 71.69 88 GLU A CA 1
ATOM 689 C C . GLU A 1 88 ? 21.788 5.204 -5.103 1.00 71.69 88 GLU A C 1
ATOM 691 O O . GLU A 1 88 ? 21.249 5.088 -3.996 1.00 71.69 88 GLU A O 1
ATOM 696 N N . LYS A 1 89 ? 21.104 5.590 -6.184 1.00 68.38 89 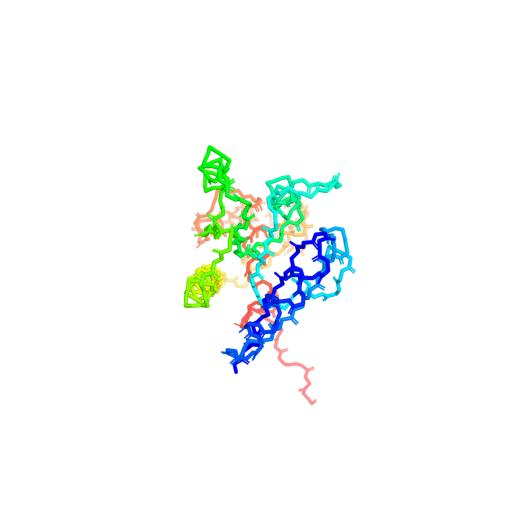LYS A N 1
ATOM 697 C CA . LYS A 1 89 ? 19.675 5.898 -6.146 1.00 68.38 89 LYS A CA 1
ATOM 698 C C . LYS A 1 89 ? 18.829 4.630 -6.078 1.00 68.38 89 LYS A C 1
ATOM 700 O O . LYS A 1 89 ? 17.842 4.628 -5.347 1.00 68.38 89 LYS A O 1
ATOM 705 N N . ALA A 1 90 ? 19.244 3.545 -6.732 1.00 66.62 90 ALA A N 1
ATOM 706 C CA . ALA A 1 90 ? 18.622 2.228 -6.593 1.00 66.62 90 ALA A CA 1
ATOM 707 C C . ALA A 1 90 ? 18.626 1.763 -5.125 1.00 66.62 90 ALA A C 1
ATOM 709 O O . ALA A 1 90 ? 17.593 1.375 -4.577 1.00 66.62 90 ALA A O 1
ATOM 710 N N . VAL A 1 91 ? 19.767 1.907 -4.439 1.00 72.69 91 VAL A N 1
ATOM 711 C CA . VAL A 1 91 ? 19.888 1.616 -3.000 1.00 72.69 91 VAL A CA 1
ATOM 712 C C . VAL A 1 91 ? 18.971 2.517 -2.165 1.00 72.69 91 VAL A C 1
ATOM 714 O O . VAL A 1 91 ? 18.352 2.050 -1.207 1.00 72.69 91 VAL A O 1
ATOM 717 N N . SER A 1 92 ? 18.869 3.804 -2.507 1.00 71.38 92 SER A N 1
ATOM 718 C CA . SER A 1 92 ? 17.955 4.738 -1.835 1.00 71.38 92 SER A CA 1
ATOM 719 C C . SER A 1 92 ? 16.485 4.349 -2.022 1.00 71.38 92 SER A C 1
ATOM 721 O O . SER A 1 92 ? 15.717 4.389 -1.063 1.00 71.38 92 SER A O 1
ATOM 723 N N . ALA A 1 93 ? 16.099 3.913 -3.219 1.00 69.06 93 ALA A N 1
ATOM 724 C CA . ALA A 1 93 ? 14.733 3.513 -3.531 1.00 69.06 93 ALA A CA 1
ATOM 725 C C . ALA A 1 93 ? 14.295 2.268 -2.741 1.00 69.06 93 ALA A C 1
ATOM 727 O O . ALA A 1 93 ? 13.218 2.259 -2.143 1.00 69.06 93 ALA A O 1
ATOM 728 N N . VAL A 1 94 ? 15.167 1.259 -2.631 1.00 73.12 94 VAL A N 1
ATOM 729 C CA . VAL A 1 94 ? 14.919 0.077 -1.784 1.00 73.12 94 VAL A CA 1
ATOM 730 C C . VAL A 1 94 ? 14.768 0.481 -0.314 1.00 73.12 94 VAL A C 1
ATOM 732 O O . VAL A 1 94 ? 13.831 0.050 0.357 1.00 73.12 94 VAL A O 1
ATOM 735 N N . LYS A 1 95 ? 15.631 1.375 0.193 1.00 72.75 95 LYS A N 1
ATOM 736 C CA . LYS A 1 95 ? 15.512 1.909 1.566 1.00 72.75 95 LYS A CA 1
ATOM 737 C C . LYS A 1 95 ? 14.200 2.657 1.811 1.00 72.75 95 LYS A C 1
ATOM 739 O O . LYS A 1 95 ? 13.748 2.712 2.950 1.00 72.75 95 LYS A O 1
ATOM 744 N N . GLN A 1 96 ? 13.609 3.229 0.766 1.00 69.62 96 GLN A N 1
ATOM 745 C CA . GLN A 1 96 ? 12.347 3.967 0.826 1.00 69.62 96 GLN A CA 1
ATOM 746 C C . GLN A 1 96 ? 11.115 3.092 0.558 1.00 69.62 96 GLN A C 1
ATOM 748 O O . GLN A 1 96 ? 9.999 3.603 0.550 1.00 69.62 96 GLN A O 1
ATOM 753 N N . GLY A 1 97 ? 11.293 1.775 0.411 1.00 76.62 97 GLY A N 1
ATOM 754 C CA . GLY A 1 97 ? 10.193 0.812 0.372 1.00 76.62 97 GLY A CA 1
ATOM 755 C C . GLY A 1 97 ? 9.808 0.318 -1.021 1.00 76.62 97 GLY A C 1
ATOM 756 O O . GLY A 1 97 ? 8.743 -0.288 -1.158 1.00 76.62 97 GLY A O 1
ATOM 757 N N . ALA A 1 98 ? 10.644 0.547 -2.041 1.00 83.31 98 ALA A N 1
ATOM 758 C CA . ALA A 1 98 ? 10.480 -0.116 -3.330 1.00 83.31 98 ALA A CA 1
ATOM 759 C C . ALA A 1 98 ? 10.652 -1.622 -3.119 1.00 83.31 98 ALA A C 1
ATOM 761 O O . ALA A 1 98 ? 11.569 -2.053 -2.415 1.00 83.31 98 ALA A O 1
ATOM 762 N N . CYS A 1 99 ? 9.754 -2.423 -3.686 1.00 86.75 99 CYS A N 1
ATOM 763 C CA . CYS A 1 99 ? 9.797 -3.867 -3.491 1.00 86.75 99 CYS A CA 1
ATOM 764 C C . CYS A 1 99 ? 10.786 -4.564 -4.421 1.00 86.75 99 CYS A C 1
ATOM 766 O O . CYS A 1 99 ? 11.255 -5.645 -4.086 1.00 86.75 99 CYS A O 1
ATOM 768 N N . GLU A 1 100 ? 11.084 -3.962 -5.570 1.00 87.69 100 GLU A N 1
ATOM 769 C CA . GLU A 1 100 ? 12.060 -4.474 -6.525 1.00 87.69 100 GLU A CA 1
ATOM 770 C C . GLU A 1 100 ? 12.631 -3.330 -7.370 1.00 87.69 100 GLU A C 1
ATOM 772 O O . GLU A 1 100 ? 12.050 -2.240 -7.444 1.00 87.69 100 GLU A O 1
ATOM 777 N N . TYR A 1 101 ? 13.766 -3.584 -8.013 1.00 88.94 101 TYR A N 1
ATOM 778 C CA . TYR A 1 101 ? 14.437 -2.647 -8.901 1.00 88.94 101 TYR A CA 1
ATOM 779 C C . TYR A 1 101 ? 14.828 -3.297 -10.239 1.00 88.94 101 TYR A C 1
ATOM 781 O O . TYR A 1 101 ? 15.331 -4.420 -10.288 1.00 88.94 101 TYR A O 1
ATOM 789 N N . LEU A 1 102 ? 14.637 -2.559 -11.335 1.00 90.25 102 LEU A N 1
ATOM 790 C CA . LEU A 1 102 ? 14.949 -2.969 -12.701 1.00 90.25 102 LEU A CA 1
ATOM 791 C C . LEU A 1 102 ? 15.827 -1.925 -13.402 1.00 90.25 102 LEU A C 1
ATOM 793 O O . LEU A 1 102 ? 15.401 -0.812 -13.696 1.00 90.25 102 LEU A O 1
ATOM 797 N N . GLU A 1 103 ? 17.050 -2.314 -13.742 1.00 89.38 103 GLU A N 1
ATOM 798 C CA . GLU A 1 103 ? 17.945 -1.492 -14.558 1.00 89.38 103 GLU A CA 1
ATOM 799 C C . GLU A 1 103 ? 17.603 -1.637 -16.046 1.00 89.38 103 GLU A C 1
ATOM 801 O O . GLU A 1 103 ? 17.550 -2.748 -16.578 1.00 89.38 103 GLU A O 1
ATOM 806 N N . LYS A 1 104 ? 17.370 -0.513 -16.723 1.00 86.50 104 LYS A N 1
ATOM 807 C CA . LYS A 1 104 ? 17.125 -0.440 -18.163 1.00 86.50 104 LYS A CA 1
ATOM 808 C C . LYS A 1 104 ? 18.458 -0.501 -18.931 1.00 86.50 104 LYS A C 1
ATOM 810 O O . LYS A 1 104 ? 19.384 0.240 -18.593 1.00 86.50 104 LYS A O 1
ATOM 815 N N . PRO A 1 105 ? 18.549 -1.300 -20.012 1.00 87.81 105 PRO A N 1
ATOM 816 C CA . PRO A 1 105 ? 17.530 -2.227 -20.509 1.00 87.81 105 PRO A CA 1
ATOM 817 C C . PRO A 1 105 ? 17.476 -3.526 -19.683 1.00 87.81 105 PRO A C 1
ATOM 819 O O . PRO A 1 105 ? 18.508 -4.132 -19.392 1.00 87.81 105 PRO A O 1
ATOM 822 N N . PHE A 1 106 ? 16.269 -4.005 -19.368 1.00 87.00 106 PHE A N 1
ATOM 823 C CA . PHE A 1 106 ? 16.058 -5.257 -18.632 1.00 87.00 106 PHE A CA 1
ATOM 824 C C . PHE A 1 106 ? 15.516 -6.380 -19.525 1.00 87.00 106 PHE A C 1
ATOM 826 O O . PHE A 1 106 ? 14.813 -6.156 -20.508 1.00 87.00 106 PHE A O 1
ATOM 833 N N . ALA A 1 107 ? 15.830 -7.624 -19.159 1.00 89.81 107 ALA A N 1
ATOM 834 C CA . ALA A 1 107 ? 15.302 -8.807 -19.830 1.00 89.81 107 ALA A CA 1
ATOM 835 C C . ALA A 1 107 ? 13.835 -9.065 -19.448 1.00 89.81 107 ALA A C 1
ATOM 837 O O . ALA A 1 107 ? 13.429 -8.800 -18.313 1.00 89.81 107 ALA A O 1
ATOM 838 N N . LYS A 1 108 ? 13.076 -9.676 -20.368 1.00 91.94 108 LYS A N 1
ATOM 839 C CA . LYS A 1 108 ? 11.677 -10.086 -20.157 1.00 91.94 108 LYS A CA 1
ATOM 840 C C . LYS A 1 108 ? 11.478 -10.841 -18.846 1.00 91.94 108 LYS A C 1
ATOM 842 O O . LYS A 1 108 ? 10.647 -10.441 -18.037 1.00 91.94 108 LYS A O 1
ATOM 847 N N . ASP A 1 109 ? 12.285 -11.870 -18.616 1.00 92.50 109 ASP A N 1
ATOM 848 C CA . ASP A 1 109 ? 12.135 -12.742 -17.450 1.00 92.50 109 ASP A CA 1
ATOM 849 C C . ASP A 1 109 ? 12.355 -11.988 -16.133 1.00 92.50 109 ASP A C 1
ATOM 851 O O . ASP A 1 109 ? 11.646 -12.234 -15.162 1.00 92.50 109 ASP A O 1
ATOM 855 N N . LYS A 1 110 ? 13.269 -11.005 -16.112 1.00 93.50 110 LYS A N 1
ATOM 856 C CA . LYS A 1 110 ? 13.496 -10.154 -14.933 1.00 93.50 110 LYS A CA 1
ATOM 857 C C . LYS A 1 110 ? 12.292 -9.262 -14.635 1.00 93.50 110 LYS A C 1
ATOM 859 O O . LYS A 1 110 ? 11.898 -9.143 -13.481 1.00 93.50 110 LYS A O 1
ATOM 864 N N . CYS A 1 111 ? 11.704 -8.651 -15.664 1.00 94.25 111 CYS A N 1
ATOM 865 C CA . CYS A 1 111 ? 10.522 -7.803 -15.507 1.00 94.25 111 CYS A CA 1
ATOM 866 C C . CYS A 1 111 ? 9.316 -8.613 -15.006 1.00 94.25 111 CYS A C 1
ATOM 868 O O . CYS A 1 111 ? 8.671 -8.230 -14.034 1.00 94.25 111 CYS A O 1
ATOM 870 N N . VAL A 1 112 ? 9.072 -9.778 -15.611 1.00 94.81 112 VAL A N 1
ATOM 871 C CA . VAL A 1 112 ? 8.009 -10.708 -15.200 1.00 94.81 112 VAL A CA 1
ATOM 872 C C . VAL A 1 112 ? 8.209 -11.169 -13.755 1.00 94.81 112 VAL A C 1
ATOM 874 O O . VAL A 1 112 ? 7.274 -11.117 -12.959 1.00 94.81 112 VAL A O 1
ATOM 877 N N . GLN A 1 113 ? 9.432 -11.556 -13.384 1.00 94.69 113 GLN A N 1
ATOM 878 C CA . GLN A 1 113 ? 9.746 -11.963 -12.017 1.00 94.69 113 GLN A CA 1
ATOM 879 C C . GLN A 1 113 ? 9.488 -10.836 -11.008 1.00 94.69 113 GLN A C 1
ATOM 881 O O . GLN A 1 113 ? 8.892 -11.085 -9.964 1.00 94.69 113 GLN A O 1
ATOM 886 N N . ALA A 1 114 ? 9.872 -9.598 -11.329 1.00 94.56 114 ALA A N 1
ATOM 887 C CA . ALA A 1 114 ? 9.609 -8.445 -10.472 1.00 94.56 114 ALA A CA 1
ATOM 888 C C . ALA A 1 114 ? 8.100 -8.212 -10.264 1.00 94.56 114 ALA A C 1
ATOM 890 O O . ALA A 1 114 ? 7.660 -7.949 -9.142 1.00 94.56 114 ALA A O 1
ATOM 891 N N . VAL A 1 115 ? 7.294 -8.357 -11.324 1.00 96.06 115 VAL A N 1
ATOM 892 C CA . VAL A 1 115 ? 5.827 -8.245 -11.250 1.00 96.06 115 VAL A CA 1
ATOM 893 C C . VAL A 1 115 ? 5.218 -9.348 -10.381 1.00 96.06 115 VAL A C 1
ATOM 895 O O . VAL A 1 115 ? 4.329 -9.059 -9.578 1.00 96.06 115 VAL A O 1
ATOM 898 N N . GLU A 1 116 ? 5.694 -10.591 -10.484 1.00 94.81 116 GLU A N 1
ATOM 899 C CA . GLU A 1 116 ? 5.219 -11.675 -9.612 1.00 94.81 116 GLU A CA 1
ATOM 900 C C . GLU A 1 116 ? 5.593 -11.438 -8.145 1.00 94.81 116 GLU A C 1
ATOM 902 O O . GLU A 1 116 ? 4.722 -11.537 -7.281 1.00 94.81 116 GLU A O 1
ATOM 907 N N . THR A 1 117 ? 6.826 -11.011 -7.851 1.00 93.31 117 THR A N 1
ATOM 908 C CA . THR A 1 117 ? 7.232 -10.617 -6.490 1.00 93.31 117 THR A CA 1
ATOM 909 C C . THR A 1 117 ? 6.317 -9.522 -5.935 1.00 93.31 117 THR A C 1
ATOM 911 O O . THR A 1 117 ? 5.842 -9.600 -4.800 1.00 93.31 117 THR A O 1
ATOM 914 N N . ALA A 1 118 ? 6.006 -8.503 -6.742 1.00 93.69 118 ALA A N 1
ATOM 915 C CA . ALA A 1 118 ? 5.071 -7.453 -6.354 1.00 93.69 118 ALA A CA 1
ATOM 916 C C . ALA A 1 118 ? 3.665 -8.011 -6.069 1.00 93.69 118 ALA A C 1
ATOM 918 O O . ALA A 1 118 ? 3.058 -7.670 -5.052 1.00 93.69 118 ALA A O 1
ATOM 919 N N . ARG A 1 119 ? 3.152 -8.910 -6.914 1.00 93.69 119 ARG A N 1
ATOM 920 C CA . ARG A 1 119 ? 1.857 -9.568 -6.692 1.00 93.69 119 ARG A CA 1
ATOM 921 C C . ARG A 1 119 ? 1.838 -10.380 -5.397 1.00 93.69 119 ARG A C 1
ATOM 923 O O . ARG A 1 119 ? 0.859 -10.308 -4.654 1.00 93.69 119 ARG A O 1
ATOM 930 N N . GLU A 1 120 ? 2.897 -11.125 -5.097 1.00 91.06 120 GLU A N 1
ATOM 931 C CA . GLU A 1 120 ? 3.023 -11.868 -3.840 1.00 91.06 120 GLU A CA 1
ATOM 932 C C . GLU A 1 120 ? 2.977 -10.933 -2.628 1.00 91.06 120 GLU A C 1
ATOM 934 O O . GLU A 1 120 ? 2.226 -11.185 -1.686 1.00 91.06 120 GLU A O 1
ATOM 939 N N . ILE A 1 121 ? 3.695 -9.808 -2.679 1.00 89.25 121 ILE A N 1
ATOM 940 C CA . ILE A 1 121 ? 3.675 -8.787 -1.623 1.00 89.25 121 ILE A CA 1
ATOM 941 C C . ILE A 1 121 ? 2.272 -8.197 -1.452 1.00 89.25 121 ILE A C 1
ATOM 943 O O . ILE A 1 121 ? 1.805 -8.042 -0.322 1.00 89.25 121 ILE A O 1
ATOM 947 N N . TRP A 1 122 ? 1.574 -7.886 -2.547 1.00 89.69 122 TRP A N 1
ATOM 948 C CA . TRP A 1 122 ? 0.186 -7.424 -2.485 1.00 89.69 122 TRP A CA 1
ATOM 949 C C . TRP A 1 122 ? -0.726 -8.459 -1.818 1.00 89.69 122 TRP A C 1
ATOM 951 O O . TRP A 1 122 ? -1.484 -8.129 -0.901 1.00 89.69 122 TRP A O 1
ATOM 961 N N . ASN A 1 123 ? -0.625 -9.723 -2.230 1.00 86.88 123 ASN A N 1
ATOM 962 C CA . ASN A 1 123 ? -1.408 -10.817 -1.661 1.00 86.88 123 ASN A CA 1
ATOM 963 C C . ASN A 1 123 ? -1.117 -11.002 -0.167 1.00 86.88 123 ASN A C 1
ATOM 965 O O . ASN A 1 123 ? -2.047 -11.154 0.618 1.00 86.88 123 ASN A O 1
ATOM 969 N N . GLN A 1 124 ? 0.145 -10.913 0.257 1.00 82.81 124 GLN A N 1
ATOM 970 C CA . GLN A 1 124 ? 0.513 -10.985 1.672 1.00 82.81 124 GLN A CA 1
ATOM 971 C C . GLN A 1 124 ? -0.054 -9.804 2.473 1.00 82.81 124 GLN A C 1
ATOM 973 O O . GLN A 1 124 ? -0.645 -10.011 3.531 1.00 82.81 124 GLN A O 1
ATOM 978 N N . ARG A 1 125 ? 0.064 -8.567 1.968 1.00 80.56 125 ARG A N 1
ATOM 979 C CA . ARG A 1 125 ? -0.477 -7.362 2.630 1.00 80.56 125 ARG A CA 1
ATOM 980 C C . ARG A 1 125 ? -2.000 -7.418 2.771 1.00 80.56 125 ARG A C 1
ATOM 982 O O . ARG A 1 125 ? -2.549 -7.055 3.815 1.00 80.56 125 ARG A O 1
ATOM 989 N N . THR A 1 126 ? -2.689 -7.882 1.732 1.00 72.69 126 THR A N 1
ATOM 990 C CA . THR A 1 126 ? -4.153 -8.013 1.731 1.00 72.69 126 THR A CA 1
ATOM 991 C C . THR A 1 126 ? -4.624 -9.162 2.619 1.00 72.69 126 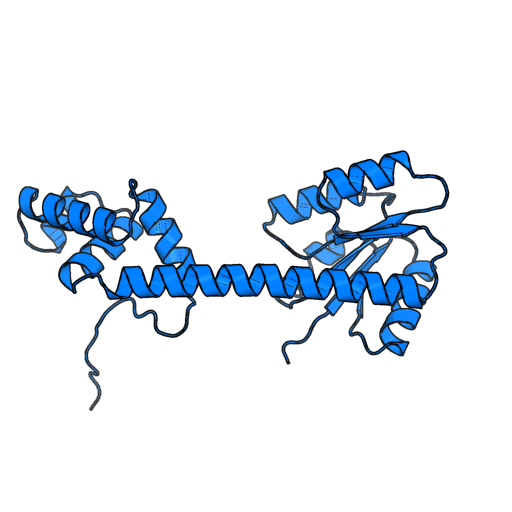THR A C 1
ATOM 993 O O . THR A 1 126 ? -5.555 -8.960 3.397 1.00 72.69 126 THR A O 1
ATOM 996 N N . GLN A 1 127 ? -3.946 -10.315 2.601 1.00 68.25 127 GLN A N 1
ATOM 997 C CA . GLN A 1 127 ? -4.221 -11.429 3.517 1.00 68.25 127 GLN A CA 1
ATOM 998 C C . GLN A 1 127 ? -4.007 -11.026 4.977 1.00 68.25 127 GLN A C 1
ATOM 1000 O O . GLN A 1 127 ? -4.909 -11.205 5.782 1.00 68.25 127 GLN A O 1
ATOM 1005 N N . GLN A 1 128 ? -2.894 -10.368 5.315 1.00 61.00 128 GLN A N 1
ATOM 1006 C CA . GLN A 1 128 ? -2.657 -9.868 6.676 1.00 61.00 128 GLN A CA 1
ATOM 1007 C C . GLN A 1 128 ? -3.719 -8.851 7.117 1.00 61.00 128 GLN A C 1
ATOM 1009 O O . GLN A 1 128 ? -4.139 -8.838 8.272 1.00 61.00 128 GLN A O 1
ATOM 1014 N N . THR A 1 129 ? -4.187 -7.993 6.207 1.00 60.28 129 THR A N 1
ATOM 1015 C CA . THR A 1 129 ? -5.272 -7.047 6.508 1.00 60.28 129 THR A CA 1
ATOM 1016 C C . THR A 1 129 ? -6.600 -7.771 6.747 1.00 60.28 129 THR A C 1
ATOM 1018 O O . THR A 1 129 ? -7.336 -7.395 7.661 1.00 60.28 129 THR A O 1
ATOM 1021 N N . ALA A 1 130 ? -6.891 -8.820 5.973 1.00 58.69 130 ALA A N 1
ATOM 1022 C CA . ALA A 1 130 ? -8.072 -9.660 6.148 1.00 58.69 130 ALA A CA 1
ATOM 1023 C C . ALA A 1 130 ? -8.013 -10.494 7.440 1.00 58.69 130 ALA A C 1
ATOM 1025 O O . ALA A 1 130 ? -8.999 -10.532 8.174 1.00 58.69 130 ALA A O 1
ATOM 1026 N N . ASP A 1 131 ? -6.859 -11.075 7.767 1.00 59.91 131 ASP A N 1
ATOM 1027 C CA . ASP A 1 131 ? -6.628 -11.843 8.995 1.00 59.91 131 ASP A CA 1
ATOM 1028 C C . ASP A 1 131 ? -6.769 -10.954 10.238 1.00 59.91 131 ASP A C 1
ATOM 1030 O O . ASP A 1 131 ? -7.482 -11.302 11.183 1.00 59.91 131 ASP A O 1
ATOM 1034 N N . ASN A 1 132 ? -6.196 -9.746 10.199 1.00 67.62 132 ASN A N 1
ATOM 1035 C CA . ASN A 1 132 ? -6.373 -8.751 11.256 1.00 67.62 132 ASN A CA 1
ATOM 1036 C C . ASN A 1 132 ? -7.844 -8.312 11.371 1.00 67.62 132 ASN A C 1
ATOM 1038 O O . ASN A 1 132 ? -8.379 -8.208 12.474 1.00 67.62 132 ASN A O 1
ATOM 1042 N N . GLY A 1 133 ? -8.534 -8.089 10.247 1.00 74.88 133 GLY A N 1
ATOM 1043 C CA . GLY A 1 133 ? -9.957 -7.737 10.232 1.00 74.88 133 GLY A CA 1
ATOM 1044 C C . GLY A 1 133 ? -10.856 -8.836 10.802 1.00 74.88 133 GLY A C 1
ATOM 1045 O O . GLY A 1 133 ? -11.753 -8.542 11.592 1.00 74.88 133 GLY A O 1
ATOM 1046 N N . MET A 1 134 ? -10.584 -10.103 10.483 1.00 78.38 134 MET A N 1
ATOM 1047 C CA . MET A 1 134 ? -11.286 -11.259 11.047 1.00 78.38 134 MET A CA 1
ATOM 1048 C C . MET A 1 134 ? -11.055 -11.385 12.552 1.00 78.38 134 MET A C 1
ATOM 1050 O O . MET A 1 134 ? -12.010 -11.618 13.297 1.00 78.38 134 MET A O 1
ATOM 1054 N N . GLN A 1 135 ? -9.827 -11.166 13.024 1.00 84.06 135 GLN A N 1
ATOM 1055 C CA . GLN A 1 135 ? -9.527 -11.143 14.455 1.00 84.06 135 GLN A CA 1
ATOM 1056 C C . GLN A 1 135 ? -10.297 -10.021 15.167 1.00 84.06 135 GLN A C 1
ATOM 1058 O O . GLN A 1 135 ? -10.968 -10.266 16.173 1.00 84.06 135 GLN A O 1
ATOM 1063 N N . TYR A 1 136 ? -10.291 -8.802 14.621 1.00 87.88 136 TYR A N 1
ATOM 1064 C CA . TYR A 1 136 ? -11.081 -7.695 15.164 1.00 87.88 136 TYR A CA 1
ATOM 1065 C C . TYR A 1 136 ? -12.586 -7.977 15.138 1.00 87.88 136 TYR A C 1
ATOM 1067 O O . TYR A 1 136 ? -13.294 -7.638 16.089 1.00 87.88 136 TYR A O 1
ATOM 1075 N N . LEU A 1 137 ? -13.085 -8.640 14.093 1.00 87.69 137 LEU A N 1
ATOM 1076 C CA . LEU A 1 137 ? -14.486 -9.030 13.985 1.00 87.69 137 LEU A CA 1
ATOM 1077 C C . LEU A 1 137 ? -14.861 -10.083 15.038 1.00 87.69 137 LEU A C 1
ATOM 1079 O O . LEU A 1 137 ? -15.942 -10.000 15.622 1.00 87.69 137 LEU A O 1
ATOM 1083 N N . GLN A 1 138 ? -13.975 -11.036 15.339 1.00 88.50 138 GLN A N 1
ATOM 1084 C CA . GLN A 1 138 ? -14.158 -12.001 16.428 1.00 88.50 138 GLN A CA 1
ATOM 1085 C C . GLN A 1 138 ? -14.214 -11.309 17.796 1.00 88.50 138 GLN A C 1
ATOM 1087 O O . GLN A 1 138 ? -15.142 -11.562 18.569 1.00 88.50 138 GLN A O 1
ATOM 1092 N N . LEU A 1 139 ? -13.282 -10.390 18.072 1.00 90.50 139 LEU A N 1
ATOM 1093 C CA . LEU A 1 139 ? -13.273 -9.597 19.308 1.00 90.50 139 LEU A CA 1
ATOM 1094 C C . LEU A 1 139 ? -14.551 -8.757 19.445 1.00 90.50 139 LEU A C 1
ATOM 1096 O O . LEU A 1 139 ? -15.201 -8.768 20.492 1.00 90.50 139 LEU A O 1
ATOM 1100 N N . TYR A 1 140 ? -14.970 -8.092 18.365 1.00 92.56 140 TYR A N 1
ATOM 1101 C CA . TYR A 1 140 ? -16.238 -7.366 18.314 1.00 92.56 140 TYR A CA 1
ATOM 1102 C C . TYR A 1 140 ? -17.436 -8.297 18.552 1.00 92.56 140 TYR A C 1
ATOM 1104 O O . TYR A 1 140 ? -18.370 -7.942 19.272 1.00 92.56 140 TYR A O 1
ATOM 1112 N N . ASN A 1 141 ? -17.427 -9.509 17.996 1.00 90.88 141 ASN A N 1
ATOM 1113 C CA . ASN A 1 141 ? -18.505 -10.477 18.181 1.00 90.88 141 ASN A CA 1
ATOM 1114 C C . ASN A 1 141 ? -18.590 -11.049 19.602 1.00 90.88 141 ASN A C 1
ATOM 1116 O O . ASN A 1 141 ? -19.690 -11.403 20.024 1.00 90.88 141 ASN A O 1
ATOM 1120 N N . ALA A 1 142 ? -17.493 -11.043 20.363 1.00 91.81 142 ALA A N 1
ATOM 1121 C CA . ALA A 1 142 ? -17.478 -11.386 21.786 1.00 91.81 142 ALA A CA 1
ATOM 1122 C C . ALA A 1 142 ? -18.087 -10.293 22.697 1.00 91.81 142 ALA A C 1
ATOM 1124 O O . ALA A 1 142 ? -18.352 -10.530 23.885 1.00 91.81 142 ALA A O 1
ATOM 1125 N N . LEU A 1 143 ? -18.332 -9.087 22.168 1.00 93.56 143 LEU A N 1
ATOM 1126 C CA . LEU A 1 143 ? -19.046 -8.037 22.890 1.00 93.56 143 LEU A CA 1
ATOM 1127 C C . LEU A 1 143 ? -20.535 -8.383 23.020 1.00 93.56 143 LEU A C 1
ATOM 1129 O O . LEU A 1 143 ? -21.212 -8.766 22.063 1.00 93.56 143 LEU A O 1
ATOM 1133 N N . THR A 1 144 ? -21.079 -8.169 24.215 1.00 93.06 144 THR A N 1
ATOM 1134 C CA . THR A 1 144 ? -22.521 -8.269 24.464 1.00 93.06 144 THR A CA 1
ATOM 1135 C C . THR A 1 144 ? -23.284 -7.172 23.721 1.00 93.06 144 THR A C 1
ATOM 1137 O O . THR A 1 144 ? -22.723 -6.152 23.328 1.00 93.06 144 THR A O 1
ATOM 1140 N N . ARG A 1 145 ? -24.610 -7.312 23.596 1.00 90.62 145 ARG A N 1
ATOM 1141 C CA . ARG A 1 145 ? -25.461 -6.297 22.948 1.00 90.62 145 ARG A CA 1
ATOM 1142 C C . ARG A 1 145 ? -25.274 -4.887 23.529 1.00 90.62 145 ARG A C 1
ATOM 1144 O O . ARG A 1 145 ? -25.207 -3.926 22.770 1.00 90.62 145 ARG A O 1
ATOM 1151 N N . ARG A 1 146 ? -25.169 -4.758 24.859 1.00 91.06 146 ARG A N 1
ATOM 1152 C CA . ARG A 1 146 ? -24.956 -3.462 25.534 1.00 91.06 146 ARG A CA 1
ATOM 1153 C C . ARG A 1 146 ? -23.546 -2.917 25.300 1.00 91.06 146 ARG A C 1
ATOM 1155 O O . ARG A 1 146 ? -23.390 -1.726 25.071 1.00 91.06 146 ARG A O 1
ATOM 1162 N N . GLU A 1 147 ? -22.536 -3.781 25.299 1.00 94.19 147 GLU A N 1
ATOM 1163 C CA . GLU A 1 147 ? -21.151 -3.400 24.994 1.00 94.19 147 GLU A CA 1
ATOM 1164 C C . GLU A 1 147 ? -20.993 -2.965 23.529 1.00 94.19 147 GLU A C 1
ATOM 1166 O O . GLU A 1 147 ? -20.356 -1.949 23.274 1.00 94.19 147 GLU A O 1
ATOM 1171 N N . LYS A 1 148 ? -21.653 -3.643 22.577 1.00 94.56 148 LYS A N 1
ATOM 1172 C CA . LYS A 1 148 ? -21.717 -3.213 21.169 1.00 94.56 148 LYS A CA 1
ATOM 1173 C C . LYS A 1 148 ? -22.367 -1.834 21.026 1.00 94.56 148 LYS A C 1
ATOM 1175 O O . LYS A 1 148 ? -21.886 -1.023 20.247 1.00 94.56 148 LYS A O 1
ATOM 1180 N N . GLN A 1 149 ? -23.424 -1.525 21.782 1.00 92.94 149 GLN A N 1
ATOM 1181 C CA . GLN A 1 149 ? -24.019 -0.178 21.775 1.00 92.94 149 GLN A CA 1
ATOM 1182 C C . GLN A 1 149 ? -23.027 0.889 22.256 1.00 92.94 149 GLN A C 1
ATOM 1184 O O . GLN A 1 149 ? -22.863 1.910 21.594 1.00 92.94 149 GLN A O 1
ATOM 1189 N N . VAL A 1 150 ? -22.322 0.631 23.364 1.00 94.69 150 VAL A N 1
ATOM 1190 C CA . VAL A 1 150 ? -21.281 1.540 23.874 1.00 94.69 150 VAL A CA 1
ATOM 1191 C C . VAL A 1 150 ? -20.145 1.706 22.863 1.00 94.69 150 VAL A C 1
ATOM 1193 O O . VAL A 1 150 ? -19.733 2.832 22.608 1.00 94.69 150 VAL A O 1
ATOM 1196 N N . PHE A 1 151 ? -19.680 0.614 22.249 1.00 95.00 151 PHE A N 1
ATOM 1197 C CA . PHE A 1 151 ? -18.645 0.629 21.212 1.00 95.00 151 PHE A CA 1
ATOM 1198 C C . PHE A 1 151 ? -18.986 1.592 20.065 1.00 95.00 151 PHE A C 1
ATOM 1200 O O . PHE A 1 151 ? -18.175 2.457 19.745 1.00 95.00 151 PHE A O 1
ATOM 1207 N N . HIS A 1 152 ? -20.192 1.505 19.490 1.00 93.88 152 HIS A N 1
ATOM 1208 C CA . HIS A 1 152 ? -20.578 2.393 18.386 1.00 93.88 152 HIS A CA 1
ATOM 1209 C C . HIS A 1 152 ? -20.729 3.843 18.823 1.00 93.88 152 HIS A C 1
ATOM 1211 O O . HIS A 1 152 ? -20.266 4.724 18.113 1.00 93.88 152 HIS A O 1
ATOM 1217 N N . LEU A 1 153 ? -21.321 4.105 19.992 1.00 93.44 153 LEU A N 1
ATOM 1218 C CA . LEU A 1 153 ? -21.477 5.483 20.456 1.00 93.44 153 LEU A CA 1
ATOM 1219 C C . LEU A 1 153 ? -20.117 6.148 20.723 1.00 93.44 153 LEU A C 1
ATOM 1221 O O . LEU A 1 153 ? -19.954 7.327 20.414 1.00 93.44 153 LEU A O 1
ATOM 1225 N N . ILE A 1 154 ? -19.133 5.393 21.234 1.00 93.69 154 ILE A N 1
ATOM 1226 C CA . ILE A 1 154 ? -17.742 5.858 21.351 1.00 93.69 154 ILE A CA 1
ATOM 1227 C C . ILE A 1 154 ? -17.153 6.130 19.965 1.00 93.69 154 ILE A C 1
ATOM 1229 O O . ILE A 1 154 ? -16.558 7.184 19.762 1.00 93.69 154 ILE A O 1
ATOM 1233 N N . ALA A 1 155 ? -17.325 5.204 19.018 1.00 91.62 155 ALA A N 1
ATOM 1234 C CA . ALA A 1 155 ? -16.802 5.356 17.663 1.00 91.62 155 ALA A CA 1
ATOM 1235 C C . ALA A 1 155 ? -17.431 6.546 16.909 1.00 91.62 155 ALA A C 1
ATOM 1237 O O . ALA A 1 155 ? -16.783 7.158 16.067 1.00 91.62 155 ALA A O 1
ATOM 1238 N N . GLU A 1 156 ? -18.670 6.902 17.249 1.00 91.06 156 GLU A N 1
ATOM 1239 C CA . GLU A 1 156 ? -19.394 8.085 16.765 1.00 91.06 156 GLU A CA 1
ATOM 1240 C C . GLU A 1 156 ? -19.000 9.380 17.508 1.00 91.06 156 GLU A C 1
ATOM 1242 O O . GLU A 1 156 ? -19.536 10.445 17.218 1.00 91.06 156 GLU A O 1
ATOM 1247 N N . GLY A 1 157 ? -18.069 9.312 18.467 1.00 91.38 157 GLY A N 1
ATOM 1248 C CA . GLY A 1 157 ? -17.519 10.475 19.168 1.00 91.38 157 GLY A CA 1
ATOM 1249 C C . GLY A 1 157 ? -18.324 10.951 20.382 1.00 91.38 157 GLY A C 1
ATOM 1250 O O . GLY A 1 157 ? -18.062 12.037 20.901 1.00 91.38 157 GLY A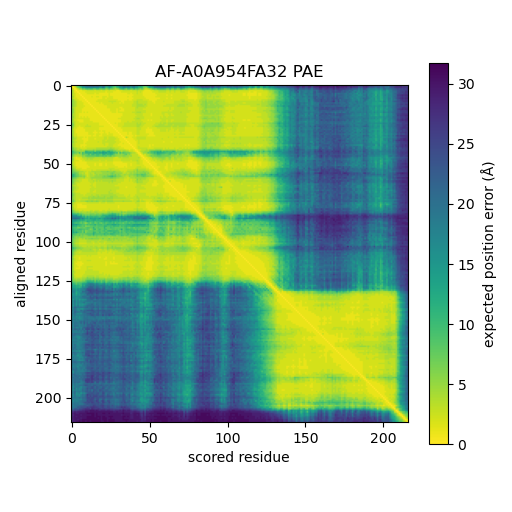 O 1
ATOM 1251 N N . HIS A 1 158 ? -19.292 10.171 20.873 1.00 92.25 158 HIS A N 1
ATOM 1252 C CA . HIS A 1 158 ? -20.072 10.555 22.050 1.00 92.25 158 HIS A CA 1
ATOM 1253 C C . HIS A 1 158 ? -19.232 10.490 23.333 1.00 92.25 158 HIS A C 1
ATOM 1255 O O . HIS A 1 158 ? -18.522 9.520 23.607 1.00 92.25 158 HIS A O 1
ATOM 1261 N N . SER A 1 159 ? -19.385 11.499 24.191 1.00 93.38 159 SER A N 1
ATOM 1262 C CA . SER A 1 159 ? -18.820 11.485 25.541 1.00 93.38 159 SER A CA 1
ATOM 1263 C C . SER A 1 159 ? -19.538 10.476 26.440 1.00 93.38 159 SER A C 1
ATOM 1265 O O . SER A 1 159 ? -20.723 10.191 26.265 1.00 93.38 159 SER A O 1
ATOM 1267 N N . GLY A 1 160 ? -18.869 10.001 27.493 1.00 91.88 160 GLY A N 1
ATOM 1268 C CA . GLY A 1 160 ? -19.465 9.041 28.429 1.00 91.88 160 GLY A CA 1
ATOM 1269 C C . GLY A 1 160 ? -20.795 9.509 29.044 1.00 91.88 160 GLY A C 1
ATOM 1270 O O . GLY A 1 160 ? -21.715 8.713 29.226 1.00 91.88 160 GLY A O 1
ATOM 1271 N N . LYS A 1 161 ? -20.946 10.816 29.303 1.00 93.44 161 LYS A N 1
ATOM 1272 C CA . LYS A 1 161 ? -22.213 11.392 29.788 1.00 93.44 161 LYS A CA 1
ATOM 1273 C C . LYS A 1 161 ? -23.323 11.289 28.741 1.00 93.44 161 LYS A C 1
ATOM 1275 O O . LYS A 1 161 ? -24.439 10.915 29.086 1.00 93.44 161 LYS A O 1
ATOM 1280 N N . GLN A 1 162 ? -23.017 11.575 27.474 1.00 95.62 162 GLN A N 1
ATOM 1281 C CA . GLN A 1 162 ? -23.981 11.426 26.381 1.00 95.62 162 GLN A CA 1
ATOM 1282 C C . GLN A 1 162 ? -24.379 9.959 26.192 1.00 95.62 162 GLN A C 1
ATOM 1284 O O . GLN A 1 162 ? -25.564 9.667 26.092 1.00 95.62 162 GLN A O 1
ATOM 1289 N N . ILE A 1 163 ? -23.418 9.032 26.247 1.00 94.88 163 ILE A N 1
ATOM 1290 C CA . ILE A 1 163 ? -23.676 7.586 26.156 1.00 94.88 163 ILE A CA 1
ATOM 1291 C C . ILE A 1 163 ? -24.606 7.117 27.279 1.00 94.88 163 ILE A C 1
ATOM 1293 O O . ILE A 1 163 ? -25.584 6.416 27.020 1.00 94.88 163 ILE A O 1
ATOM 1297 N N . ALA A 1 164 ? -24.324 7.515 28.524 1.00 95.50 164 ALA A N 1
ATOM 1298 C CA . ALA A 1 164 ? -25.138 7.153 29.682 1.00 95.50 164 ALA A CA 1
ATOM 1299 C C . ALA A 1 164 ? -26.596 7.617 29.518 1.00 95.50 164 ALA A C 1
ATOM 1301 O O . ALA A 1 164 ? -27.520 6.831 29.738 1.00 95.50 164 ALA A O 1
ATOM 1302 N N . ASN A 1 165 ? -26.788 8.853 29.045 1.00 94.62 165 ASN A N 1
ATOM 1303 C CA . ASN A 1 165 ? -28.107 9.414 28.762 1.00 94.62 165 ASN A CA 1
ATOM 1304 C C . ASN A 1 165 ? -28.819 8.651 27.632 1.00 94.62 165 ASN A C 1
ATOM 1306 O O . ASN A 1 165 ? -29.943 8.190 27.832 1.00 94.62 165 ASN A O 1
ATOM 1310 N N . SER A 1 166 ? -28.157 8.443 26.487 1.00 92.06 166 SER A N 1
ATOM 1311 C CA . SER A 1 166 ? -28.733 7.742 25.327 1.00 92.06 166 SER A CA 1
ATOM 1312 C C . SER A 1 166 ? -29.117 6.294 25.630 1.00 92.06 166 SER A C 1
ATOM 1314 O O . SER A 1 166 ? -30.060 5.764 25.050 1.00 92.06 166 SER A O 1
ATOM 1316 N N . MET A 1 167 ? -28.407 5.639 26.550 1.00 91.25 167 MET A N 1
ATOM 1317 C CA . MET A 1 167 ? -28.694 4.264 26.964 1.00 91.25 167 MET A CA 1
ATOM 1318 C C . MET A 1 167 ? -29.609 4.166 28.194 1.00 91.25 167 MET A C 1
ATOM 1320 O O . MET A 1 167 ? -29.935 3.047 28.599 1.00 91.25 167 MET A O 1
ATOM 1324 N N . SER A 1 168 ? -30.011 5.302 28.781 1.00 93.69 168 SER A N 1
ATOM 1325 C CA . SER A 1 168 ? -30.785 5.392 30.030 1.00 93.69 168 SER A CA 1
ATOM 1326 C C . SER A 1 168 ? -30.169 4.586 31.186 1.00 93.69 168 SER A C 1
ATOM 1328 O O . SER A 1 168 ? -30.851 3.836 31.883 1.00 93.69 168 SER A O 1
ATOM 1330 N N . ILE A 1 169 ? -28.854 4.723 31.385 1.00 95.06 169 ILE A N 1
ATOM 1331 C CA . ILE A 1 169 ? -28.091 4.076 32.466 1.00 95.06 169 ILE A CA 1
ATOM 1332 C C . ILE A 1 169 ? -27.314 5.109 33.285 1.00 95.06 169 ILE A C 1
ATOM 1334 O O . ILE A 1 169 ? -27.067 6.226 32.839 1.00 95.06 169 ILE A O 1
ATOM 1338 N N . SER A 1 170 ? -26.871 4.732 34.488 1.00 96.56 170 SER A N 1
ATOM 1339 C CA . SER A 1 170 ? -26.002 5.606 35.283 1.00 96.56 170 SER A CA 1
ATOM 1340 C C . SER A 1 170 ? -24.630 5.793 34.619 1.00 96.56 170 SER A C 1
ATOM 1342 O O . SER A 1 170 ? -24.109 4.872 33.983 1.00 96.56 170 SER A O 1
ATOM 1344 N N . TYR A 1 171 ? -23.993 6.948 34.840 1.00 95.88 171 TYR A N 1
ATOM 1345 C CA . TYR A 1 171 ? -22.624 7.205 34.370 1.00 95.88 171 TYR A CA 1
ATOM 1346 C C . TYR A 1 171 ? -21.632 6.138 34.865 1.00 95.88 171 TYR A C 1
ATOM 1348 O O . TYR A 1 171 ? -20.794 5.661 34.106 1.00 95.88 171 TYR A O 1
ATOM 1356 N N . ARG A 1 172 ? -21.784 5.679 36.114 1.00 95.62 172 ARG A N 1
ATOM 1357 C CA . ARG A 1 172 ? -20.967 4.599 36.690 1.00 95.62 172 ARG A CA 1
ATOM 1358 C C . ARG A 1 172 ? -21.146 3.270 35.945 1.00 95.62 172 ARG A C 1
ATOM 1360 O O . ARG A 1 172 ? -20.177 2.547 35.735 1.00 95.62 172 ARG A O 1
ATOM 1367 N N . THR A 1 173 ? -22.375 2.942 35.544 1.00 94.19 173 THR A N 1
ATOM 1368 C CA . THR A 1 173 ? -22.674 1.739 34.748 1.00 94.19 173 THR A CA 1
ATOM 1369 C C . THR A 1 173 ? -22.089 1.848 33.342 1.00 94.19 173 THR A C 1
ATOM 1371 O O . THR A 1 173 ? -21.537 0.875 32.833 1.00 94.19 173 THR A O 1
ATOM 1374 N N . MET A 1 174 ? -22.170 3.030 32.729 1.00 96.25 174 MET A N 1
ATOM 1375 C CA . MET A 1 174 ? -21.565 3.307 31.427 1.00 96.25 174 MET A CA 1
ATOM 1376 C C . MET A 1 174 ? -20.041 3.124 31.468 1.00 96.25 174 MET A C 1
ATOM 1378 O O . MET A 1 174 ? -19.511 2.391 30.637 1.00 96.25 174 MET A O 1
ATOM 1382 N N . GLU A 1 175 ? -19.351 3.667 32.480 1.00 95.19 175 GLU A N 1
ATOM 1383 C CA . GLU A 1 175 ? -17.899 3.482 32.646 1.00 95.19 175 GLU A CA 1
ATOM 1384 C C . GLU A 1 175 ? -17.526 1.999 32.788 1.00 95.19 175 GLU A C 1
ATOM 1386 O O . GLU A 1 175 ? -16.548 1.543 32.197 1.00 95.19 175 GLU A O 1
ATOM 1391 N N . LYS A 1 176 ? -18.347 1.206 33.493 1.00 95.69 176 LYS A N 1
ATOM 1392 C CA . LYS A 1 176 ? -18.155 -0.250 33.582 1.00 95.69 176 LYS A CA 1
ATOM 1393 C C . LYS A 1 176 ? -18.277 -0.928 32.213 1.00 95.69 176 LYS A C 1
ATOM 1395 O O . LYS A 1 176 ? -17.449 -1.771 31.879 1.00 95.69 176 LYS A O 1
ATOM 1400 N N . HIS A 1 177 ? -19.283 -0.574 31.410 1.00 94.62 177 HIS A N 1
ATOM 1401 C CA . HIS A 1 177 ? -19.411 -1.112 30.053 1.00 94.62 177 HIS A CA 1
ATOM 1402 C C . HIS A 1 177 ? -18.245 -0.691 29.156 1.00 94.62 177 HIS A C 1
ATOM 1404 O O . HIS A 1 177 ? -17.715 -1.532 28.438 1.00 94.62 177 HIS A O 1
ATOM 1410 N N . LYS A 1 178 ? -17.808 0.570 29.229 1.00 93.75 178 LYS A N 1
ATOM 1411 C CA . LYS A 1 178 ? -16.643 1.072 28.492 1.00 93.75 178 LYS A CA 1
ATOM 1412 C C . LYS A 1 178 ? -15.372 0.301 28.859 1.00 93.75 178 LYS A C 1
ATOM 1414 O O . LYS A 1 178 ? -14.674 -0.158 27.962 1.00 93.75 178 LYS A O 1
ATOM 1419 N N . ALA A 1 179 ? -15.109 0.093 30.149 1.00 93.69 179 ALA A N 1
ATOM 1420 C CA . ALA A 1 179 ? -13.969 -0.698 30.611 1.00 93.69 179 ALA A CA 1
ATOM 1421 C C . ALA A 1 179 ? -14.025 -2.146 30.094 1.00 93.69 179 ALA A C 1
ATOM 1423 O O . ALA A 1 179 ? -13.024 -2.673 29.617 1.00 93.69 179 ALA A O 1
ATOM 1424 N N . ASN A 1 180 ? -15.203 -2.776 30.116 1.00 94.94 180 ASN A N 1
ATOM 1425 C CA . ASN A 1 180 ? -15.375 -4.118 29.561 1.00 94.94 180 ASN A CA 1
ATOM 1426 C C . ASN A 1 180 ? -15.136 -4.170 28.047 1.00 94.94 180 ASN A C 1
ATOM 1428 O O . ASN A 1 180 ? -14.533 -5.130 27.576 1.00 94.94 180 ASN A O 1
ATOM 1432 N N . VAL A 1 181 ? -15.605 -3.170 27.292 1.00 95.12 181 VAL A N 1
ATOM 1433 C CA . VAL A 1 181 ? -15.360 -3.067 25.844 1.00 95.12 181 VAL A CA 1
ATOM 1434 C C . VAL A 1 181 ? -13.861 -2.997 25.576 1.00 95.12 181 VAL A C 1
ATOM 1436 O O . VAL A 1 181 ? -13.351 -3.821 24.827 1.00 95.12 181 VAL A O 1
ATOM 1439 N N . LEU A 1 182 ? -13.152 -2.074 26.230 1.00 92.62 182 LEU A N 1
ATOM 1440 C CA . LEU A 1 182 ? -11.705 -1.906 26.069 1.00 92.62 182 LEU A CA 1
ATOM 1441 C C . LEU A 1 182 ? -10.946 -3.203 26.401 1.00 92.62 182 LEU A C 1
ATOM 1443 O O . LEU A 1 182 ? -10.170 -3.688 25.582 1.00 92.62 182 LEU A O 1
ATOM 1447 N N . ASN A 1 183 ? -11.263 -3.832 27.539 1.00 93.06 183 ASN A N 1
ATOM 1448 C CA . ASN A 1 183 ? -10.637 -5.086 27.963 1.00 93.06 183 ASN A CA 1
ATOM 1449 C C . ASN A 1 183 ? -10.897 -6.244 26.989 1.00 93.06 183 ASN A C 1
ATOM 1451 O O . ASN A 1 183 ? -9.974 -6.979 26.655 1.00 93.06 183 ASN A O 1
ATOM 1455 N N . LYS A 1 184 ? -12.141 -6.420 26.521 1.00 92.31 184 LYS A N 1
ATOM 1456 C CA . LYS A 1 184 ? -12.494 -7.500 25.582 1.00 92.31 184 LYS A CA 1
ATOM 1457 C C . LYS A 1 184 ? -11.895 -7.300 24.195 1.00 92.31 184 LYS A C 1
ATOM 1459 O O . LYS A 1 184 ? -11.627 -8.283 23.517 1.00 92.31 184 LYS A O 1
ATOM 1464 N N . LEU A 1 185 ? -11.705 -6.052 23.779 1.00 90.31 185 LEU A N 1
ATOM 1465 C CA . LEU A 1 185 ? -11.039 -5.713 22.524 1.00 90.31 185 LEU A CA 1
ATOM 1466 C C . LEU A 1 185 ? -9.507 -5.705 22.647 1.00 90.31 185 LEU A C 1
ATOM 1468 O O . LEU A 1 185 ? -8.832 -5.616 21.629 1.00 90.31 185 LEU A O 1
ATOM 1472 N N . GLY A 1 186 ? -8.957 -5.797 23.864 1.00 87.56 186 GLY A N 1
ATOM 1473 C CA . GLY A 1 186 ? -7.514 -5.749 24.104 1.00 87.56 186 GLY A CA 1
ATOM 1474 C C . GLY A 1 186 ? -6.888 -4.380 23.822 1.00 87.56 186 GLY A C 1
ATOM 1475 O O . GLY A 1 186 ? -5.709 -4.313 23.489 1.00 87.56 186 GLY A O 1
ATOM 1476 N N . VAL A 1 187 ? -7.663 -3.297 23.931 1.00 90.50 187 VAL A N 1
ATOM 1477 C CA . VAL A 1 187 ? -7.222 -1.930 23.608 1.00 90.50 187 VAL A CA 1
ATOM 1478 C C . VAL A 1 187 ? -7.310 -1.007 24.815 1.00 90.50 187 VAL A C 1
ATOM 1480 O O . VAL A 1 187 ? -8.075 -1.251 25.747 1.00 90.50 187 VAL A O 1
ATOM 1483 N N . SER A 1 188 ? -6.531 0.073 24.804 1.00 82.94 188 SER A N 1
ATOM 1484 C CA . SER A 1 188 ? -6.410 0.993 25.941 1.00 82.94 188 SER A CA 1
ATOM 1485 C C . SER A 1 188 ? -7.036 2.365 25.686 1.00 82.94 188 SER A C 1
ATOM 1487 O O . SER A 1 188 ? -7.254 3.110 26.644 1.00 82.94 188 SER A O 1
ATOM 1489 N N . SER A 1 189 ? -7.374 2.702 24.435 1.00 85.25 189 SER A N 1
ATOM 1490 C CA . SER A 1 189 ? -7.924 4.011 24.080 1.00 85.25 189 SER A CA 1
ATOM 1491 C C . SER A 1 189 ? -9.239 3.941 23.298 1.00 85.25 189 SER A C 1
ATOM 1493 O O . SER A 1 189 ? -9.568 2.969 22.621 1.00 85.25 189 SER A O 1
ATOM 1495 N N . THR A 1 190 ? -10.012 5.026 23.363 1.00 83.38 190 THR A N 1
ATOM 1496 C CA . THR A 1 190 ? -11.213 5.202 22.532 1.00 83.38 190 THR A CA 1
ATOM 1497 C C . THR A 1 190 ? -10.878 5.399 21.053 1.00 83.38 190 THR A C 1
ATOM 1499 O O . THR A 1 190 ? -11.710 5.102 20.203 1.00 83.38 190 THR A O 1
ATOM 1502 N N . THR A 1 191 ? -9.671 5.865 20.730 1.00 83.06 191 THR A N 1
ATOM 1503 C CA . THR A 1 191 ? -9.192 5.986 19.345 1.00 83.06 191 THR A CA 1
ATOM 1504 C C . THR A 1 191 ? -9.020 4.608 18.708 1.00 83.06 191 THR A C 1
ATOM 1506 O O . THR A 1 191 ? -9.390 4.414 17.551 1.00 83.06 191 THR A O 1
ATOM 1509 N N . ASP A 1 192 ? -8.570 3.618 19.483 1.00 86.00 192 ASP A N 1
ATOM 1510 C CA . ASP A 1 192 ? -8.443 2.238 19.006 1.00 86.00 192 ASP A CA 1
ATOM 1511 C C . ASP A 1 192 ? -9.805 1.637 18.637 1.00 86.00 192 ASP A C 1
ATOM 1513 O O . ASP A 1 192 ? -9.911 0.887 17.673 1.00 86.00 192 ASP A O 1
ATOM 1517 N N . ILE A 1 193 ? -10.877 2.014 19.345 1.00 89.62 193 ILE A N 1
ATOM 1518 C CA . ILE A 1 193 ? -12.251 1.609 19.003 1.00 89.62 193 ILE A CA 1
ATOM 1519 C C . ILE A 1 193 ? -12.647 2.112 17.605 1.00 89.62 193 ILE A C 1
ATOM 1521 O O . ILE A 1 193 ? -13.238 1.358 16.830 1.00 89.62 193 ILE A O 1
ATOM 1525 N N . VAL A 1 194 ? -12.290 3.354 17.255 1.00 88.06 194 VAL A N 1
ATOM 1526 C CA . VAL A 1 194 ? -12.524 3.908 15.909 1.00 88.06 194 VAL A CA 1
ATOM 1527 C C . VAL A 1 194 ? -11.723 3.127 14.867 1.00 88.06 194 VAL A C 1
ATOM 1529 O O . VAL A 1 194 ? -12.258 2.774 13.815 1.00 88.06 194 VAL A O 1
ATOM 1532 N N . HIS A 1 195 ? -10.464 2.804 15.174 1.00 83.31 195 HIS A N 1
ATOM 1533 C CA . HIS A 1 195 ? -9.611 2.020 14.285 1.00 83.31 195 HIS A CA 1
ATOM 1534 C C . HIS A 1 195 ? -10.170 0.610 14.042 1.00 83.31 195 HIS A C 1
ATOM 1536 O O . HIS A 1 195 ? -10.266 0.171 12.897 1.00 83.31 195 HIS A O 1
ATOM 1542 N N . ILE A 1 196 ? -10.615 -0.071 15.101 1.00 88.56 196 ILE A N 1
ATOM 1543 C CA . ILE A 1 196 ? -11.268 -1.382 15.016 1.00 88.56 196 ILE A CA 1
ATOM 1544 C C . ILE A 1 196 ? -12.518 -1.297 14.141 1.00 88.56 196 ILE A C 1
ATOM 1546 O O . ILE A 1 196 ? -12.674 -2.120 13.242 1.00 88.56 196 ILE A O 1
ATOM 1550 N N . LEU A 1 197 ? -13.384 -0.296 14.353 1.00 89.94 197 LEU A N 1
ATOM 1551 C CA . LEU A 1 197 ? -14.578 -0.111 13.526 1.00 89.94 197 LEU A CA 1
ATOM 1552 C C . LEU A 1 197 ? -14.208 0.054 12.047 1.00 89.94 197 LEU A C 1
ATOM 1554 O O . LEU A 1 197 ? -14.819 -0.583 11.194 1.00 89.94 197 LEU A O 1
ATOM 1558 N N . TYR A 1 198 ? -13.185 0.853 11.739 1.00 84.19 198 TYR A N 1
ATOM 1559 C CA . TYR A 1 198 ? -12.710 1.034 10.367 1.00 84.19 198 TYR A CA 1
ATOM 1560 C C . TYR A 1 198 ? -12.220 -0.273 9.728 1.00 84.19 198 TYR A C 1
ATOM 1562 O O . TYR A 1 198 ? -12.456 -0.496 8.546 1.00 84.19 198 TYR A O 1
ATOM 1570 N N . LYS A 1 199 ? -11.574 -1.154 10.500 1.00 83.88 199 LYS A N 1
ATOM 1571 C CA . LYS A 1 199 ? -11.070 -2.448 10.012 1.00 83.88 199 LYS A CA 1
ATOM 1572 C C . LYS A 1 199 ? -12.164 -3.491 9.781 1.00 83.88 199 LYS A C 1
ATOM 1574 O O . LYS A 1 199 ? -11.959 -4.394 8.976 1.00 83.88 199 LYS A O 1
ATOM 1579 N N . ILE A 1 200 ? -13.301 -3.389 10.474 1.00 87.88 200 ILE A N 1
ATOM 1580 C CA . ILE A 1 200 ? -14.385 -4.384 10.388 1.00 87.88 200 ILE A CA 1
ATOM 1581 C C . ILE A 1 200 ? -15.618 -3.903 9.618 1.00 87.88 200 ILE A C 1
ATOM 1583 O O . ILE A 1 200 ? -16.442 -4.739 9.264 1.00 87.88 200 ILE A O 1
ATOM 1587 N N . LYS A 1 201 ? -15.779 -2.596 9.361 1.00 82.12 201 LYS A N 1
ATOM 1588 C CA . LYS A 1 201 ? -17.010 -2.036 8.762 1.00 82.12 201 LYS A CA 1
ATOM 1589 C C . LYS A 1 201 ? -17.364 -2.645 7.398 1.00 82.12 201 LYS A C 1
ATOM 1591 O O . LYS A 1 201 ? -18.547 -2.805 7.118 1.00 82.12 201 LYS A O 1
ATOM 1596 N N . ASP A 1 202 ? -16.351 -3.024 6.616 1.00 77.38 202 ASP A N 1
ATOM 1597 C CA . ASP A 1 202 ? -16.494 -3.594 5.269 1.00 77.38 202 ASP A CA 1
ATOM 1598 C C . ASP A 1 202 ? -16.310 -5.127 5.259 1.00 77.38 202 ASP A C 1
ATOM 1600 O O . ASP A 1 202 ? -16.354 -5.761 4.207 1.00 77.38 202 ASP A O 1
ATOM 1604 N N . MET A 1 203 ? -16.104 -5.749 6.430 1.00 74.81 203 MET A N 1
ATOM 1605 C CA . MET A 1 203 ? -15.892 -7.194 6.534 1.00 74.81 203 MET A CA 1
ATOM 1606 C C . MET A 1 203 ? -17.218 -7.967 6.450 1.00 74.81 203 MET A C 1
ATOM 1608 O O . MET A 1 203 ? -18.189 -7.620 7.137 1.00 74.81 203 MET A O 1
ATOM 1612 N N . PRO A 1 204 ? -17.270 -9.078 5.690 1.00 68.31 204 PRO A N 1
ATOM 1613 C CA . PRO A 1 204 ? -18.439 -9.946 5.662 1.00 68.31 204 PRO A CA 1
ATOM 1614 C C . PRO A 1 204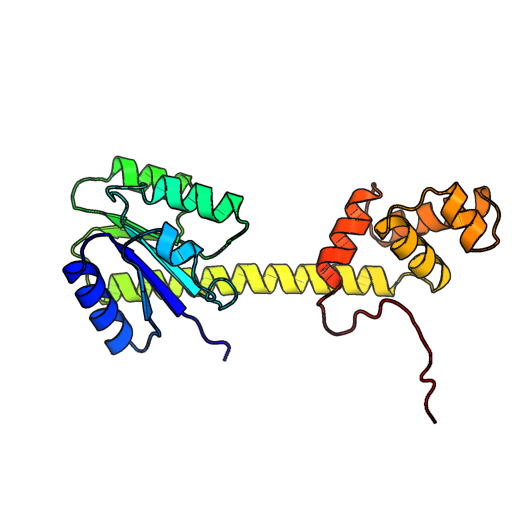 ? -18.718 -10.508 7.065 1.00 68.31 204 PRO A C 1
ATOM 1616 O O . PRO A 1 204 ? -17.865 -11.130 7.690 1.00 68.31 204 PRO A O 1
ATOM 1619 N N . GLY A 1 205 ? -19.931 -10.276 7.576 1.00 72.69 205 GLY A N 1
ATOM 1620 C CA . GLY A 1 205 ? -20.358 -10.725 8.909 1.00 72.69 205 GLY A CA 1
ATOM 1621 C C . GLY A 1 205 ? -20.347 -9.644 9.994 1.00 72.69 205 GLY A C 1
ATOM 1622 O O . GLY A 1 205 ? -20.921 -9.863 11.065 1.00 72.69 205 GLY A O 1
ATOM 1623 N N . TYR A 1 206 ? -19.793 -8.457 9.731 1.00 82.88 206 TYR A N 1
ATOM 1624 C CA . TYR A 1 206 ? -20.039 -7.302 10.590 1.00 82.88 206 TYR A CA 1
ATOM 1625 C C . TYR A 1 206 ? -21.495 -6.832 10.445 1.00 82.88 206 TYR A C 1
ATOM 1627 O O . TYR A 1 206 ? -22.010 -6.632 9.347 1.00 82.88 206 TYR A O 1
ATOM 1635 N N . ARG A 1 207 ? -22.182 -6.654 11.578 1.00 77.12 207 ARG A N 1
ATOM 1636 C CA . ARG A 1 207 ? -23.514 -6.037 11.642 1.00 77.12 207 ARG A CA 1
ATOM 1637 C C . ARG A 1 207 ? -23.497 -4.946 12.706 1.00 77.12 207 ARG A C 1
ATOM 1639 O O . ARG A 1 207 ? -23.334 -5.247 13.895 1.00 77.12 207 ARG A O 1
ATOM 1646 N N . LYS A 1 208 ? -23.682 -3.690 12.272 1.00 71.19 208 LYS A N 1
ATOM 1647 C CA . LYS A 1 208 ? -23.700 -2.490 13.134 1.00 71.19 208 LYS A CA 1
ATOM 1648 C C . LYS A 1 208 ? -24.757 -2.597 14.238 1.00 71.19 208 LYS A C 1
ATOM 1650 O O . LYS A 1 208 ? -24.550 -2.106 15.337 1.00 71.19 208 LYS A O 1
ATOM 1655 N N . ASN A 1 209 ? -25.846 -3.324 13.992 1.00 58.31 209 ASN A N 1
ATOM 1656 C CA . ASN A 1 209 ? -26.882 -3.601 14.976 1.00 58.31 209 ASN A CA 1
ATOM 1657 C C . ASN A 1 209 ? -27.410 -5.025 14.790 1.00 58.31 209 ASN A C 1
ATOM 1659 O O . ASN A 1 209 ? -27.716 -5.433 13.675 1.00 58.31 209 ASN A O 1
ATOM 1663 N N . GLY A 1 210 ? -27.566 -5.776 15.881 1.00 44.78 210 GLY A N 1
ATOM 1664 C CA . GLY A 1 210 ? -28.443 -6.947 15.890 1.00 44.78 210 GLY A CA 1
ATOM 1665 C C . GLY A 1 210 ? -29.904 -6.509 15.780 1.00 44.78 210 GLY A C 1
ATOM 1666 O O . GLY A 1 210 ? -30.630 -6.563 16.772 1.00 44.78 210 GLY A O 1
ATOM 1667 N N . THR A 1 211 ? -30.318 -6.010 14.617 1.00 31.55 211 THR A N 1
ATOM 1668 C CA . THR A 1 211 ? -31.730 -5.926 14.250 1.00 31.55 211 THR A CA 1
ATOM 1669 C C . THR A 1 211 ? -32.225 -7.352 14.000 1.00 31.55 211 THR A C 1
ATOM 1671 O O . THR A 1 211 ? -31.610 -8.069 13.206 1.00 31.55 211 THR A O 1
ATOM 1674 N N . PRO A 1 212 ? -33.284 -7.807 14.696 1.00 32.16 212 PRO A N 1
ATOM 1675 C CA . PRO A 1 212 ? -34.048 -8.948 14.223 1.00 32.16 212 PRO A CA 1
ATOM 1676 C C . PRO A 1 212 ? -34.581 -8.602 12.832 1.00 32.16 212 PRO A C 1
ATOM 1678 O O . PRO A 1 212 ? -34.902 -7.440 12.575 1.00 32.16 212 PRO A O 1
ATOM 1681 N N . ASP A 1 213 ? -34.668 -9.605 11.966 1.00 32.91 213 ASP A N 1
ATOM 1682 C CA . ASP A 1 213 ? -35.492 -9.542 10.764 1.00 32.91 213 ASP A CA 1
ATOM 1683 C C . ASP A 1 213 ? -36.853 -8.937 11.126 1.00 32.91 213 ASP A C 1
ATOM 1685 O O . ASP A 1 213 ? -37.565 -9.452 11.992 1.00 32.91 213 ASP A O 1
ATOM 1689 N N . SER A 1 214 ? -37.195 -7.816 10.503 1.00 33.25 214 SER A N 1
ATOM 1690 C CA . SER A 1 214 ? -38.526 -7.229 10.582 1.00 33.25 214 SER A CA 1
ATOM 1691 C C . SER A 1 214 ? -39.020 -6.949 9.173 1.00 33.25 214 SER A C 1
ATOM 1693 O O . SER A 1 214 ? -39.125 -5.798 8.763 1.00 33.25 214 SER A O 1
ATOM 1695 N N . THR A 1 215 ? -39.283 -8.041 8.462 1.00 32.75 215 THR A N 1
ATOM 1696 C CA . THR A 1 215 ? -40.191 -8.165 7.310 1.00 32.75 215 THR A CA 1
ATOM 1697 C C . THR A 1 215 ? -40.399 -9.677 7.176 1.00 32.75 215 THR A C 1
ATOM 1699 O O . THR A 1 215 ? -39.431 -10.390 6.932 1.00 32.75 215 THR A O 1
ATOM 1702 N N . GLN A 1 216 ? -41.503 -10.277 7.645 1.00 32.91 216 GLN A N 1
ATOM 1703 C CA . GLN A 1 216 ? -42.857 -10.194 7.065 1.00 32.91 216 GLN A CA 1
ATOM 1704 C C . GLN A 1 216 ? -42.840 -10.185 5.543 1.00 32.91 216 GLN A C 1
ATOM 1706 O O . GLN A 1 216 ? -42.312 -9.204 4.979 1.00 32.91 216 GLN A O 1
#

Foldseek 3Di:
DFAEEEEEEALDVVVQVVVCVLVVVVPHHYHYDNHLVRVVPDPCLPGHYAYEYEQDDDPAGPLRSLVVCVVVVRDQAYEYEYEPPCVVVVVVSVVSRRQYYHYPPHDSVRSVVSRVSSVVVSVVVVVVLLVVLVVLLVLLVPQDQLLLLLLVCLLVVDDLVRSCVVVVHDSVVSVVSVVVSCVSSVHDDSVVSNVSCVSHVPPPPDDSHPDDDDDD

Secondary structure (DSSP, 8-state):
----EEEEE-S-HHHHHHHHHHHHTTT-EEEEESSHHHHHTSGGGGS-EEEEEES--SSS-HHHHHHHHHHTT----EEEEE-TT-HHHHHHHHHTT-SEEEESS--HHHHHHHHHHHHHHHHHHHHHHHHHHHHHHHHHHTS-HHHHHHHHHHHTT--HHHHHHHTT--HHHHHHHHHHHHHHHT-SSHHHHHHHHHHHTTSTT--SS-------

Nearest PDB structures (foldseek):
  1zn2-assembly1_A  TM=6.516E-01  e=1.350E-16  Pseudomonas fluorescens
  1dbw-assembly2_B  TM=9.371E-01  e=1.733E-10  Sinorhizobium meliloti
  1ys6-assembly1_B  TM=8.967E-01  e=1.123E-07  Mycobacterium tuberculosis
  2pl1-assembly1_A  TM=8.901E-01  e=2.258E-06  Escherichia coli
  8tff-assembly1_A  TM=5.863E-01  e=5.224E-08  Flavobacterium johnsoniae UW101

Mean predicted aligned error: 12.0 Å